Protein AF-A0AAX1EF70-F1 (afdb_monomer_lite)

Organism: NCBI:txid454

Foldseek 3Di:
DDFPWDQDPPQQWIWTADPNDIWIFHWDAPDPAEIEGADTDDPPVRPPVCRSVVSLVVVLVVSVVVNHAYDDNHPVSVVSCVVPVVSVVSHDPPPVVPVVVVVVVVLCVVVVVLLVVLLVQLVVVCVVPPDDPLSSLLSSLLSSLQVVLVLCVVCQVLQLVLLCLFQPVSVVDSVCSSCVSVVSNVLSVCSNVVPPLLVSLVVLLVRLVSSLVSLVVSVVVVPPSPRPRPPDPRPDPCSVSSNVVSVVRNVSSVVSNVVVVD

Sequence (262 aa):
MDLNLQHDKKNKRFYVEIDNKESELKYKKVDEKTLDFFTTFVPADQRGQGIAAKITDFALRHAKKNNYKVLPTCPFVKNYIDNHPEYKDLVVKESDSEEEDNKSLKKYWPLVSLILVSILAGLALLWQTGGGMRAWMHYYMGVFLVIFSTLKVFHPLDFADGFEMYDIIAKRSRVYAYCYPLIELFLGLAFLSFFLPILTYIVTIIIFTIGSVGVIQALQEGLDIKCPCMGTVLDVPLSTVTLTEDISMAVMAFILLVISII

Radius of gyration: 26.05 Å; chains: 1; bounding box: 67×40×68 Å

pLDDT: mean 86.22, std 14.98, range [37.88, 98.06]

Secondary structure (DSSP, 8-state):
-----EEETTTTEEEEEETTEEEEEEEEESSSSEEEEEEEE--GGGTTSSHHHHHHHHHHHHHHHTT-EEE--SHHHHHHHHT-GGGTTTB--S--HHHHHHHHHHHTHHHHHHHHHHHHHHHHHHHHH---HHHHHHHHHHHHHHHHHHHHHTSHHHHHHHHTTT-TTTTT-HHHHHHHHHHHHHHHHHHHTT-SHHHHHHHHHHHHHHHHHHHHHHHHTT-----S-S-SS--S-HHHHHHHHHHHHHHHHHHHHHHHH-

Structure (mmCIF, N/CA/C/O backbone):
data_AF-A0AAX1EF70-F1
#
_entry.id   AF-A0AAX1EF70-F1
#
loop_
_atom_site.group_PDB
_atom_site.id
_atom_site.type_symbol
_atom_site.label_atom_id
_atom_site.label_alt_id
_atom_site.label_comp_id
_atom_site.label_asym_id
_atom_site.label_entity_id
_atom_site.label_seq_id
_atom_site.pdbx_PDB_ins_code
_atom_site.Cartn_x
_atom_site.Cartn_y
_atom_site.Cartn_z
_atom_site.occupancy
_atom_site.B_iso_or_equiv
_atom_site.auth_seq_id
_atom_site.auth_comp_id
_atom_site.auth_asym_id
_atom_site.auth_atom_id
_atom_site.pdbx_PDB_model_num
ATOM 1 N N . MET A 1 1 ? -36.394 10.489 34.405 1.00 57.75 1 MET A N 1
ATOM 2 C CA . MET A 1 1 ? -36.085 9.046 34.366 1.00 57.75 1 MET A CA 1
ATOM 3 C C . MET A 1 1 ? -34.680 8.867 34.902 1.00 57.75 1 MET A C 1
ATOM 5 O O . MET A 1 1 ? -33.720 9.235 34.215 1.00 57.75 1 MET A O 1
ATOM 9 N N . ASP A 1 2 ? -34.594 8.424 36.152 1.00 70.38 2 ASP A N 1
ATOM 10 C CA . ASP A 1 2 ? -33.335 8.137 36.830 1.00 70.38 2 ASP A CA 1
ATOM 11 C C . ASP A 1 2 ? -32.784 6.823 36.284 1.00 70.38 2 ASP A C 1
ATOM 13 O O . ASP A 1 2 ? -33.451 5.792 36.317 1.00 70.38 2 ASP A O 1
ATOM 17 N N . LEU A 1 3 ? -31.599 6.894 35.682 1.00 84.50 3 LEU A N 1
ATOM 18 C CA . LEU A 1 3 ? -30.903 5.734 35.140 1.00 84.50 3 LEU A CA 1
ATOM 19 C C . LEU A 1 3 ? -29.969 5.183 36.215 1.00 84.50 3 LEU A C 1
ATOM 21 O O . LEU A 1 3 ? -29.210 5.947 36.813 1.00 84.50 3 LEU A O 1
ATOM 25 N N . ASN A 1 4 ? -29.989 3.866 36.431 1.00 91.12 4 ASN A N 1
ATOM 26 C CA . ASN A 1 4 ? -29.065 3.199 37.347 1.00 91.12 4 ASN A CA 1
ATOM 27 C C . ASN A 1 4 ? -27.675 3.059 36.701 1.00 91.12 4 ASN A C 1
ATOM 29 O O . ASN A 1 4 ? -27.321 2.008 36.168 1.00 91.12 4 ASN A O 1
ATOM 33 N N . LEU A 1 5 ? -26.921 4.157 36.690 1.00 94.25 5 LEU A N 1
ATOM 34 C CA . LEU A 1 5 ? -25.579 4.231 36.120 1.00 94.25 5 LEU A CA 1
ATOM 35 C C . LEU A 1 5 ? -24.560 3.554 37.037 1.00 94.25 5 LEU A C 1
ATOM 37 O O . LEU A 1 5 ? -24.460 3.863 38.224 1.00 94.25 5 LEU A O 1
ATOM 41 N N . GLN A 1 6 ? -23.764 2.660 36.464 1.00 95.69 6 GLN A N 1
ATOM 42 C CA . GLN A 1 6 ? -22.788 1.851 37.178 1.00 95.69 6 GLN A CA 1
ATOM 43 C C . GLN A 1 6 ? -21.376 2.068 36.629 1.00 95.69 6 GLN A C 1
ATOM 45 O O . GLN A 1 6 ? -21.176 2.333 35.443 1.00 95.69 6 GLN A O 1
ATOM 50 N N . HIS A 1 7 ? -20.374 1.936 37.504 1.00 97.00 7 HIS A N 1
ATOM 51 C CA . HIS A 1 7 ? -18.956 1.961 37.137 1.00 97.00 7 HIS A CA 1
ATOM 52 C C . HIS A 1 7 ? -18.327 0.594 37.390 1.00 97.00 7 HIS A C 1
ATOM 54 O O . HIS A 1 7 ? -18.120 0.193 38.534 1.00 97.00 7 HIS A O 1
ATOM 60 N N . ASP A 1 8 ? -17.968 -0.094 36.313 1.00 94.06 8 ASP A N 1
ATOM 61 C CA . ASP A 1 8 ? -17.228 -1.345 36.358 1.00 94.06 8 ASP A CA 1
ATOM 62 C C . ASP A 1 8 ? -15.736 -1.070 36.137 1.00 94.06 8 ASP A C 1
ATOM 64 O O . ASP A 1 8 ? -15.247 -0.907 35.014 1.00 94.06 8 ASP A O 1
ATOM 68 N N . LYS A 1 9 ? -14.991 -1.016 37.245 1.00 92.06 9 LYS A N 1
ATOM 69 C CA . LYS A 1 9 ? -13.540 -0.788 37.234 1.00 92.06 9 LYS A CA 1
ATOM 70 C C . LYS A 1 9 ? -12.759 -1.946 36.614 1.00 92.06 9 LYS A C 1
ATOM 72 O O . LYS A 1 9 ? -11.681 -1.705 36.071 1.00 92.06 9 LYS A O 1
ATOM 77 N N . LYS A 1 10 ? -13.269 -3.181 36.703 1.00 91.69 10 LYS A N 1
ATOM 78 C CA . LYS A 1 10 ? -12.586 -4.385 36.205 1.00 91.69 10 LYS A CA 1
ATOM 79 C C . LYS A 1 10 ? -12.596 -4.396 34.681 1.00 91.69 10 LYS A C 1
ATOM 81 O O . LYS A 1 10 ? -11.548 -4.573 34.068 1.00 91.69 10 LYS A O 1
ATOM 86 N N . ASN A 1 11 ? -13.756 -4.120 34.092 1.00 90.31 11 ASN A N 1
ATOM 87 C CA . ASN A 1 11 ? -13.934 -4.056 32.640 1.00 90.31 11 ASN A CA 1
ATOM 88 C C . ASN A 1 11 ? -13.722 -2.649 32.059 1.00 90.31 11 ASN A C 1
ATOM 90 O O . ASN A 1 11 ? -13.911 -2.444 30.863 1.00 90.31 11 ASN A O 1
ATOM 94 N N . LYS A 1 12 ? -13.308 -1.688 32.897 1.00 95.31 12 LYS A N 1
ATOM 95 C CA . LYS A 1 12 ? -13.006 -0.296 32.534 1.00 95.31 12 LYS A CA 1
ATOM 96 C C . LYS A 1 12 ? -14.136 0.355 31.728 1.00 95.31 12 LYS A C 1
ATOM 98 O O . LYS A 1 12 ? -13.924 0.899 30.642 1.00 95.31 12 LYS A O 1
ATOM 103 N N . ARG A 1 13 ? -15.353 0.293 32.267 1.00 94.38 13 ARG A N 1
ATOM 104 C CA . ARG A 1 13 ? -16.546 0.843 31.615 1.00 94.38 13 ARG A CA 1
ATOM 105 C C . ARG A 1 13 ? -17.511 1.499 32.592 1.00 94.38 13 ARG A C 1
ATOM 107 O O . ARG A 1 13 ? -17.597 1.115 33.756 1.00 94.38 13 ARG A O 1
ATOM 114 N N . PHE A 1 14 ? -18.260 2.467 32.090 1.00 96.88 14 PHE A N 1
ATOM 115 C CA . PHE A 1 14 ? -19.456 3.017 32.717 1.00 96.88 14 PHE A CA 1
ATOM 116 C C . PHE A 1 14 ? -20.657 2.526 31.925 1.00 96.88 14 PHE A C 1
ATOM 118 O O . PHE A 1 14 ? -20.611 2.565 30.699 1.00 96.88 14 PHE A O 1
ATOM 125 N N . TYR A 1 15 ? -21.703 2.043 32.581 1.00 95.69 15 TYR A N 1
ATOM 126 C CA . TYR A 1 15 ? -22.818 1.429 31.868 1.00 95.69 15 TYR A CA 1
ATOM 127 C C . TYR A 1 15 ? -24.152 1.617 32.584 1.00 95.69 15 TYR A C 1
ATOM 129 O O . TYR A 1 15 ? -24.207 1.961 33.765 1.00 95.69 15 TYR A O 1
ATOM 137 N N . VAL A 1 16 ? -25.228 1.408 31.839 1.00 95.44 16 VAL A N 1
ATOM 138 C CA . VAL A 1 16 ? -26.592 1.268 32.344 1.00 95.44 16 VAL A CA 1
ATOM 139 C C . VAL A 1 16 ? -27.257 0.131 31.589 1.00 95.44 16 VAL A C 1
ATOM 141 O O . VAL A 1 16 ? -27.038 -0.037 30.389 1.00 95.44 16 VAL A O 1
ATOM 144 N N . GLU A 1 17 ? -28.082 -0.623 32.296 1.00 93.25 17 GLU A N 1
ATOM 145 C CA . GLU A 1 17 ? -28.897 -1.681 31.723 1.00 93.25 17 GLU A CA 1
ATOM 146 C C . GLU A 1 17 ? -30.369 -1.257 31.733 1.00 93.25 17 GLU A C 1
ATOM 148 O O . GLU A 1 17 ? -30.894 -0.822 32.760 1.00 93.25 17 GLU A O 1
ATOM 153 N N . ILE A 1 18 ? -31.019 -1.342 30.573 1.00 90.94 18 ILE A N 1
ATOM 154 C CA . ILE A 1 18 ? -32.444 -1.049 30.379 1.00 90.94 18 ILE A CA 1
ATOM 155 C C . ILE A 1 18 ? -33.005 -2.166 29.503 1.00 90.94 18 ILE A C 1
ATOM 157 O O . ILE A 1 18 ? -32.427 -2.457 28.456 1.00 90.94 18 ILE A O 1
ATOM 161 N N . ASP A 1 19 ? -34.102 -2.797 29.923 1.00 87.62 19 ASP A N 1
ATOM 162 C CA . ASP A 1 19 ? -34.749 -3.901 29.196 1.00 87.62 19 ASP A CA 1
ATOM 163 C C . ASP A 1 19 ? -33.770 -5.016 28.776 1.00 87.62 19 ASP A C 1
ATOM 165 O O . ASP A 1 19 ? -33.806 -5.512 27.649 1.00 87.62 19 ASP A O 1
ATOM 169 N N . ASN A 1 20 ? 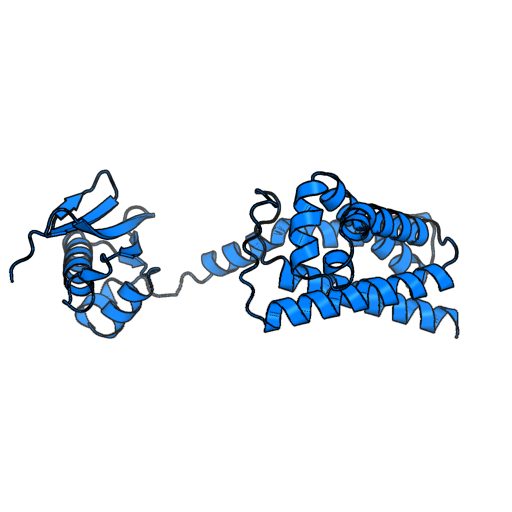-32.864 -5.395 29.689 1.00 86.94 20 ASN A N 1
ATOM 170 C CA . ASN A 1 20 ? -31.847 -6.436 29.482 1.00 86.94 20 ASN A CA 1
ATOM 171 C C . ASN A 1 20 ? -30.849 -6.119 28.342 1.00 86.94 20 ASN A C 1
ATOM 173 O O . ASN A 1 20 ? -30.256 -7.021 27.743 1.00 86.94 20 ASN A O 1
ATOM 177 N N . LYS A 1 21 ? -30.686 -4.830 28.006 1.00 88.56 21 LYS A N 1
ATOM 178 C CA . LYS A 1 21 ? -29.700 -4.315 27.050 1.00 88.56 21 LYS A CA 1
ATOM 179 C C . LYS A 1 21 ? -28.803 -3.284 27.719 1.00 88.56 21 LYS A C 1
ATOM 181 O O . LYS A 1 21 ? -29.276 -2.379 28.405 1.00 88.56 21 LYS A O 1
ATOM 186 N N . GLU A 1 22 ? -27.503 -3.396 27.471 1.00 91.25 22 GLU A N 1
ATOM 187 C CA . GLU A 1 22 ? -26.509 -2.492 28.041 1.00 91.25 22 GLU A CA 1
ATOM 188 C C . GLU A 1 22 ? -26.166 -1.349 27.079 1.00 91.25 22 GLU A C 1
ATOM 190 O O . GLU A 1 22 ? -25.841 -1.553 25.907 1.00 91.25 22 GLU A O 1
ATOM 195 N N . SER A 1 23 ? -26.188 -0.132 27.613 1.00 93.31 23 SER A N 1
ATOM 196 C CA . SER A 1 23 ? -25.527 1.030 27.027 1.00 93.31 23 SER A CA 1
ATOM 197 C C . SER A 1 23 ? -24.269 1.331 27.829 1.00 93.31 23 SER A C 1
ATOM 199 O O . SER A 1 23 ? -24.307 1.316 29.059 1.00 93.31 23 SER A O 1
ATOM 201 N N . GLU A 1 24 ? -23.157 1.629 27.162 1.00 95.12 24 GLU A N 1
ATOM 202 C CA . GLU A 1 24 ? -21.857 1.740 27.825 1.00 95.12 24 GLU A CA 1
ATOM 203 C C . GLU A 1 24 ? -20.955 2.841 27.257 1.00 95.12 24 GLU A C 1
ATOM 205 O O . GLU A 1 24 ? -21.052 3.239 26.098 1.00 95.12 24 GLU A O 1
ATOM 210 N N . LEU A 1 25 ? -20.031 3.300 28.097 1.00 96.44 25 LEU A N 1
ATOM 211 C CA . LEU A 1 25 ? -18.856 4.086 27.754 1.00 96.44 25 LEU A CA 1
ATOM 212 C C . LEU A 1 25 ? -17.619 3.344 28.269 1.00 96.44 25 LEU A C 1
ATOM 214 O O . LEU A 1 25 ? -17.460 3.154 29.477 1.00 96.44 25 LEU A O 1
ATOM 218 N N . LYS A 1 26 ? -16.723 2.954 27.366 1.00 94.25 26 LYS A N 1
ATOM 219 C CA . LYS A 1 26 ? -15.463 2.276 27.692 1.00 94.25 26 LYS A CA 1
ATOM 220 C C . LYS A 1 26 ? -14.309 3.263 27.798 1.00 94.25 26 LYS A C 1
ATOM 222 O O . LYS A 1 26 ? -14.241 4.245 27.055 1.00 94.25 26 LYS A O 1
ATOM 227 N N . TYR A 1 27 ? -13.381 2.963 28.702 1.00 94.31 27 TYR A N 1
ATOM 228 C CA . TYR A 1 27 ? -12.168 3.743 28.891 1.00 94.31 27 TYR A CA 1
ATOM 229 C C . TYR A 1 27 ? -10.916 2.877 29.021 1.00 94.31 27 TYR A C 1
ATOM 231 O O . TYR A 1 27 ? -10.963 1.700 29.379 1.00 94.31 27 TYR A O 1
ATOM 239 N N . LYS A 1 28 ? -9.756 3.473 28.759 1.00 89.56 28 LYS A N 1
ATOM 240 C CA . LYS A 1 28 ? -8.446 2.915 29.120 1.00 89.56 28 LYS A CA 1
ATOM 241 C C . LYS A 1 28 ? -7.641 3.965 29.878 1.00 89.56 28 LYS A C 1
ATOM 243 O O . LYS A 1 28 ? -7.911 5.154 29.769 1.00 89.56 28 LYS A O 1
ATOM 248 N N . LYS A 1 29 ? -6.680 3.520 30.682 1.00 88.81 29 LYS A N 1
ATOM 249 C CA . LYS A 1 29 ? -5.711 4.425 31.309 1.00 88.81 29 LYS A CA 1
ATOM 250 C C . LYS A 1 29 ? -4.610 4.709 30.292 1.00 88.81 29 LYS A C 1
ATOM 252 O O . LYS A 1 29 ? -4.084 3.748 29.733 1.00 88.81 29 LYS A O 1
ATOM 257 N N . VAL A 1 30 ? -4.322 5.981 30.041 1.00 81.75 30 VAL A N 1
ATOM 258 C CA . VAL A 1 30 ? -3.154 6.407 29.250 1.00 81.75 30 VAL A CA 1
ATOM 259 C C . VAL A 1 30 ? -1.924 6.400 30.154 1.00 81.75 30 VAL A C 1
ATOM 261 O O . VAL A 1 30 ? -0.913 5.795 29.823 1.00 81.75 30 VAL A O 1
ATOM 264 N N . ASP A 1 31 ? -2.081 6.955 31.354 1.00 84.56 31 ASP A N 1
ATOM 265 C CA . ASP A 1 31 ? -1.096 6.975 32.431 1.00 84.56 31 ASP A CA 1
ATOM 266 C C . ASP A 1 31 ? -1.813 6.854 33.800 1.00 84.56 31 ASP A C 1
ATOM 268 O O . ASP A 1 31 ? -2.990 6.477 33.876 1.00 84.56 31 ASP A O 1
ATOM 272 N N . GLU A 1 32 ? -1.120 7.133 34.909 1.00 84.81 32 GLU A N 1
ATOM 273 C CA . GLU A 1 32 ? -1.700 7.049 36.258 1.00 84.81 32 GLU A CA 1
ATOM 274 C C . GLU A 1 32 ? -2.842 8.044 36.526 1.00 84.81 32 GLU A C 1
ATOM 276 O O . GLU A 1 32 ? -3.699 7.767 37.372 1.00 84.81 32 GLU A O 1
ATOM 281 N N . LYS A 1 33 ? -2.875 9.178 35.818 1.00 89.94 33 LYS A N 1
ATOM 282 C CA . LYS A 1 33 ? -3.794 10.307 36.009 1.00 89.94 33 LYS A CA 1
ATOM 283 C C . LYS A 1 33 ? -4.620 10.668 34.768 1.00 89.94 33 LYS A C 1
ATOM 285 O O . LYS A 1 33 ? -5.438 11.582 34.866 1.00 89.94 33 LYS A O 1
ATOM 290 N N . THR A 1 34 ? -4.517 9.926 33.670 1.00 90.12 34 THR A N 1
ATOM 291 C CA . THR A 1 34 ? -5.255 10.209 32.428 1.00 90.12 34 THR A CA 1
ATOM 292 C C . THR A 1 34 ? -6.104 9.020 31.972 1.00 90.12 34 THR A C 1
ATOM 294 O O . THR A 1 34 ? -5.620 7.891 31.840 1.00 90.12 34 THR A O 1
ATOM 297 N N . LEU A 1 35 ? -7.387 9.273 31.694 1.00 93.62 35 LEU A N 1
ATOM 298 C CA . LEU A 1 35 ? -8.331 8.306 31.128 1.00 93.62 35 LEU A CA 1
ATOM 299 C C . LEU A 1 35 ? -8.663 8.665 29.677 1.00 93.62 35 LEU A C 1
ATOM 301 O O . LEU A 1 35 ? -9.122 9.769 29.402 1.00 93.62 35 LEU A O 1
ATOM 305 N N . ASP A 1 36 ? -8.497 7.714 28.763 1.00 93.56 36 ASP A N 1
ATOM 306 C CA . ASP A 1 36 ? -8.976 7.831 27.386 1.00 93.56 36 ASP A CA 1
ATOM 307 C C . ASP A 1 36 ? -10.375 7.224 27.268 1.00 93.56 36 ASP A C 1
ATOM 309 O O . ASP A 1 36 ? -10.555 6.018 27.467 1.00 93.56 36 ASP A O 1
ATOM 313 N N . PHE A 1 37 ? -11.358 8.069 26.962 1.00 94.75 37 PHE A N 1
ATOM 314 C CA . PHE A 1 37 ? -12.739 7.682 26.690 1.00 94.75 37 PHE A CA 1
ATOM 315 C C . PHE A 1 37 ? -12.900 7.444 25.190 1.00 94.75 37 PHE A C 1
ATOM 317 O O . PHE A 1 37 ? -13.147 8.372 24.420 1.00 94.75 37 PHE A O 1
ATOM 324 N N . PHE A 1 38 ? -12.770 6.182 24.780 1.00 87.00 38 PHE A N 1
ATOM 325 C CA . PHE A 1 38 ? -12.568 5.825 23.374 1.00 87.00 38 PHE A CA 1
ATOM 326 C C . PHE A 1 38 ? -13.805 5.244 22.679 1.00 87.00 38 PHE A C 1
ATOM 328 O O . PHE A 1 38 ? -13.850 5.190 21.452 1.00 87.00 38 PHE A O 1
ATOM 335 N N . THR A 1 39 ? -14.836 4.806 23.408 1.00 88.75 39 THR A N 1
ATOM 336 C CA . THR A 1 39 ? -16.052 4.253 22.786 1.00 88.75 39 THR A CA 1
ATOM 337 C C . THR A 1 39 ? -17.282 4.466 23.650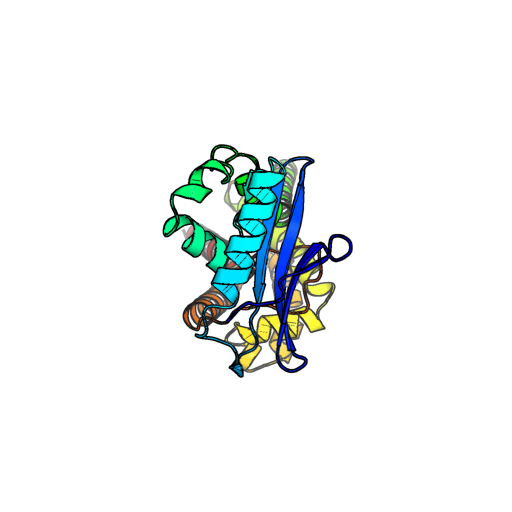 1.00 88.75 39 THR A C 1
ATOM 339 O O . THR A 1 39 ? -17.281 4.086 24.818 1.00 88.75 39 THR A O 1
ATOM 342 N N . THR A 1 40 ? -18.348 4.982 23.036 1.00 90.69 40 THR A N 1
ATOM 343 C CA . THR A 1 40 ? -19.706 5.032 23.592 1.00 90.69 40 THR A CA 1
ATOM 344 C C . THR A 1 40 ? -20.631 4.186 22.722 1.00 90.69 40 THR A C 1
ATOM 346 O O . THR A 1 40 ? -20.599 4.308 21.497 1.00 90.69 40 THR A O 1
ATOM 349 N N . PHE A 1 41 ? -21.482 3.366 23.333 1.00 92.62 41 PHE A N 1
ATOM 350 C CA . PHE A 1 41 ? -22.455 2.528 22.641 1.00 92.62 41 PHE A CA 1
ATOM 351 C C . PHE A 1 41 ? -23.837 2.616 23.296 1.00 92.62 41 PHE A C 1
ATOM 353 O O . PHE A 1 41 ? -23.965 2.552 24.517 1.00 92.62 41 PHE A O 1
ATOM 360 N N . VAL A 1 42 ? -24.869 2.742 22.459 1.00 91.06 42 VAL A N 1
ATOM 361 C CA . VAL A 1 42 ? -26.285 2.655 22.842 1.00 91.06 42 VAL A CA 1
ATOM 362 C C . VAL A 1 42 ? -27.001 1.766 21.811 1.00 91.06 42 VAL A C 1
ATOM 364 O O . VAL A 1 42 ? -26.868 2.037 20.601 1.00 91.06 42 VAL A O 1
ATOM 367 N N . PRO A 1 43 ? -27.753 0.733 22.245 1.00 86.12 43 PRO A N 1
ATOM 368 C CA . PRO A 1 43 ? -28.570 -0.114 21.375 1.00 86.12 43 PRO A CA 1
ATOM 369 C C . PRO A 1 43 ? -29.503 0.709 20.486 1.00 86.12 43 PRO A C 1
ATOM 371 O O . PRO A 1 43 ? -30.012 1.744 20.909 1.00 86.12 43 PRO A O 1
ATOM 374 N N . ALA A 1 44 ? -29.721 0.272 19.243 1.00 87.25 44 ALA A N 1
ATOM 375 C CA . ALA A 1 44 ? -30.418 1.067 18.227 1.00 87.25 44 ALA A CA 1
ATOM 376 C C . ALA A 1 44 ? -31.827 1.521 18.652 1.00 87.25 44 ALA A C 1
ATOM 378 O O . ALA A 1 44 ? -32.197 2.665 18.403 1.00 87.25 44 ALA A O 1
ATOM 379 N N . ASP A 1 45 ? -32.565 0.660 19.348 1.00 88.25 45 ASP A N 1
ATOM 380 C CA . ASP A 1 45 ? -33.912 0.909 19.868 1.00 88.25 45 ASP A CA 1
ATOM 381 C C . ASP A 1 45 ? -33.954 1.861 21.076 1.00 88.25 45 ASP A C 1
ATOM 383 O O . ASP A 1 45 ? -35.009 2.389 21.417 1.00 88.25 45 ASP A O 1
ATOM 387 N N . GLN A 1 46 ? -32.801 2.129 21.691 1.00 87.38 46 GLN A N 1
ATOM 388 C CA . GLN A 1 46 ? -32.649 3.023 22.842 1.00 87.38 46 GLN A CA 1
ATOM 389 C C . GLN A 1 46 ? -31.986 4.366 22.468 1.00 87.38 46 GLN A C 1
ATOM 391 O O . GLN A 1 46 ? -31.788 5.247 23.312 1.00 87.38 46 GLN A O 1
ATOM 396 N N . ARG A 1 47 ? -31.633 4.566 21.190 1.00 86.56 47 ARG A N 1
ATOM 397 C CA . ARG A 1 47 ? -31.036 5.819 20.697 1.00 86.56 47 ARG A CA 1
ATOM 398 C C . ARG A 1 47 ? -32.042 6.970 20.716 1.00 86.56 47 ARG A C 1
ATOM 400 O O . ARG A 1 47 ? -33.249 6.776 20.747 1.00 86.56 47 ARG A O 1
ATOM 407 N N . GLY A 1 48 ? -31.524 8.199 20.720 1.00 86.75 48 GLY A N 1
ATOM 408 C CA . GLY A 1 48 ? -32.344 9.420 20.746 1.00 86.75 48 GLY A CA 1
ATOM 409 C C . GLY A 1 48 ? -32.925 9.778 22.120 1.00 86.75 48 GLY A C 1
ATOM 410 O O . GLY A 1 48 ? -33.456 10.866 22.287 1.00 86.75 48 GLY A O 1
ATOM 411 N N . GLN A 1 49 ? -32.757 8.921 23.132 1.00 88.31 49 GLN A N 1
ATOM 412 C CA . GLN A 1 49 ? -33.307 9.121 24.481 1.00 88.31 49 GLN A CA 1
ATOM 413 C C . GLN A 1 49 ? -32.331 9.814 25.457 1.00 88.31 49 GLN A C 1
ATOM 415 O O . GLN A 1 49 ? -32.569 9.872 26.663 1.00 88.31 49 GLN A O 1
ATOM 420 N N . GLY A 1 50 ? -31.186 10.301 24.965 1.00 91.69 50 GLY A N 1
ATOM 421 C CA . GLY A 1 50 ? -30.170 10.974 25.788 1.00 91.69 50 GLY A CA 1
ATOM 422 C C . GLY A 1 50 ? -29.353 10.053 26.709 1.00 91.69 50 GLY A C 1
ATOM 423 O O . GLY A 1 50 ? -28.648 10.540 27.588 1.00 91.69 50 GLY A O 1
ATOM 424 N N . ILE A 1 51 ? -29.412 8.730 26.524 1.00 93.50 51 ILE A N 1
ATOM 425 C CA . ILE A 1 51 ? -28.691 7.755 27.364 1.00 93.50 51 ILE A CA 1
ATOM 426 C C . ILE A 1 51 ? -27.173 7.949 27.274 1.00 93.50 51 ILE A C 1
ATOM 428 O O . ILE A 1 51 ? -26.510 8.051 28.302 1.00 93.50 51 ILE A O 1
ATOM 432 N N . ALA A 1 52 ? -26.632 8.075 26.056 1.00 92.94 52 ALA A N 1
ATOM 433 C CA . ALA A 1 52 ? -25.201 8.295 25.836 1.00 92.94 52 ALA A CA 1
ATOM 434 C C . ALA A 1 52 ? -24.696 9.540 26.584 1.00 92.94 52 ALA A C 1
ATOM 436 O O . ALA A 1 52 ? -23.693 9.471 27.283 1.00 92.94 52 ALA A O 1
ATOM 437 N N . ALA A 1 53 ? -25.447 10.643 26.512 1.00 94.75 53 ALA A N 1
ATOM 438 C CA . ALA A 1 53 ? -25.148 11.880 27.229 1.00 94.75 53 ALA A CA 1
ATOM 439 C C . ALA A 1 53 ? -25.095 11.669 28.751 1.00 94.75 53 ALA A C 1
ATOM 441 O O . ALA A 1 53 ? -24.139 12.092 29.393 1.00 94.75 53 ALA A O 1
ATOM 442 N N . LYS A 1 54 ? -26.067 10.950 29.329 1.00 95.69 54 LYS A N 1
ATOM 443 C CA . LYS A 1 54 ? -26.089 10.646 30.771 1.00 95.69 54 LYS A CA 1
ATOM 444 C C . LYS A 1 54 ? -24.910 9.773 31.213 1.00 95.69 54 LYS A C 1
ATOM 446 O O . LYS A 1 54 ? -24.342 10.018 32.274 1.00 95.69 54 LYS A O 1
ATOM 451 N N . ILE A 1 55 ? -24.524 8.776 30.412 1.00 96.38 55 ILE A N 1
ATOM 452 C CA . ILE A 1 55 ? -23.346 7.941 30.703 1.00 96.38 55 ILE A CA 1
ATOM 453 C C . ILE A 1 55 ? -22.068 8.782 30.614 1.00 96.38 55 ILE A C 1
ATOM 455 O O . ILE A 1 55 ? -21.212 8.694 31.495 1.00 96.38 55 ILE A O 1
ATOM 459 N N . THR A 1 56 ? -21.938 9.614 29.577 1.00 97.12 56 THR A N 1
ATOM 460 C CA . THR A 1 56 ? -20.784 10.502 29.392 1.00 97.12 56 THR A CA 1
ATOM 461 C C . THR A 1 56 ? -20.658 11.507 30.535 1.00 97.12 56 THR A C 1
ATOM 463 O O . THR A 1 56 ? -19.573 11.631 31.099 1.00 97.12 56 THR A O 1
ATOM 466 N N . ASP A 1 57 ? -21.750 12.153 30.944 1.00 96.69 57 ASP A N 1
ATOM 467 C CA . ASP A 1 57 ? -21.780 13.051 32.104 1.00 96.69 57 ASP A CA 1
ATOM 468 C C . ASP A 1 57 ? -21.298 12.345 33.378 1.00 96.69 57 ASP A C 1
ATOM 470 O O . ASP A 1 57 ? -20.408 12.830 34.077 1.00 96.69 57 ASP A O 1
ATOM 474 N N . PHE A 1 58 ? -21.819 11.146 33.647 1.00 97.19 58 PHE A N 1
ATOM 475 C CA . PHE A 1 58 ? -21.430 10.351 34.809 1.00 97.19 58 PHE A CA 1
ATOM 476 C C . PHE A 1 58 ? -19.941 9.989 34.806 1.00 97.19 58 PHE A C 1
ATOM 478 O O . PHE A 1 58 ? -19.266 10.105 35.834 1.00 97.19 58 PHE A O 1
ATOM 485 N N . ALA A 1 59 ? -19.405 9.611 33.648 1.00 97.12 59 ALA A N 1
ATOM 486 C CA . ALA A 1 59 ? -17.993 9.303 33.485 1.00 97.12 59 ALA A CA 1
ATOM 487 C C . ALA A 1 59 ? -17.092 10.538 33.650 1.00 97.12 59 ALA A C 1
ATOM 489 O O . ALA A 1 59 ? -16.060 10.462 34.319 1.00 97.12 59 ALA A O 1
ATOM 490 N N . LEU A 1 60 ? -17.484 11.692 33.102 1.00 97.38 60 LEU A N 1
ATOM 491 C CA . LEU A 1 60 ? -16.741 12.949 33.247 1.00 97.38 60 LEU A CA 1
ATOM 492 C C . LEU A 1 60 ? -16.760 13.451 34.694 1.00 97.38 60 LEU A C 1
ATOM 494 O O . LEU A 1 60 ? -15.724 13.858 35.221 1.00 97.38 60 LEU A O 1
ATOM 498 N N . ARG A 1 61 ? -17.893 13.332 35.395 1.00 96.62 61 ARG A N 1
ATOM 499 C CA . ARG A 1 61 ? -17.972 13.604 36.839 1.00 96.62 61 ARG A CA 1
ATOM 500 C C . ARG A 1 61 ? -17.088 12.668 37.645 1.00 96.62 61 ARG A C 1
ATOM 502 O O . ARG A 1 61 ? -16.443 13.113 38.593 1.00 96.62 61 ARG A O 1
ATOM 509 N N . HIS A 1 62 ? -17.029 11.389 37.275 1.00 96.19 62 HIS A N 1
ATOM 510 C CA . HIS A 1 62 ? -16.104 10.448 37.894 1.00 96.19 62 HIS A CA 1
ATOM 511 C C . HIS A 1 62 ? -14.650 10.884 37.685 1.00 96.19 62 HIS A C 1
ATOM 513 O O . HIS A 1 62 ? -13.884 10.899 38.650 1.00 96.19 62 HIS A O 1
ATOM 519 N N . ALA A 1 63 ? -14.277 11.274 36.464 1.00 95.81 63 ALA A N 1
ATOM 520 C CA . ALA A 1 63 ? -12.940 11.776 36.170 1.00 95.81 63 ALA A CA 1
ATOM 521 C C . ALA A 1 63 ? -12.613 13.017 37.016 1.00 95.81 63 ALA A C 1
ATOM 523 O O . ALA A 1 63 ? -11.621 13.014 37.744 1.00 95.81 63 ALA A O 1
ATOM 524 N N . LYS A 1 64 ? -13.513 14.008 37.040 1.00 95.00 64 LYS A N 1
ATOM 525 C CA . LYS A 1 64 ? -13.383 15.233 37.846 1.00 95.00 64 LYS A CA 1
ATOM 526 C C . LYS A 1 64 ? -13.211 14.943 39.332 1.00 95.00 64 LYS A C 1
ATOM 528 O O . LYS A 1 64 ? -12.279 15.438 39.955 1.00 95.00 64 LYS A O 1
ATOM 533 N N . LYS A 1 65 ? -14.075 14.095 39.899 1.00 95.94 65 LYS A N 1
ATOM 534 C CA . LYS A 1 65 ? -14.062 13.737 41.326 1.00 95.94 65 LYS A CA 1
ATOM 535 C C . LYS A 1 65 ? -12.761 13.057 41.755 1.00 95.94 65 LYS A C 1
ATOM 537 O O . LYS A 1 65 ? -12.347 13.210 42.899 1.00 95.94 65 LYS A O 1
ATOM 542 N N . ASN A 1 66 ? -12.138 12.295 40.860 1.00 94.00 66 ASN A N 1
ATOM 543 C CA . ASN A 1 66 ? -10.907 11.558 41.143 1.00 94.00 66 ASN A CA 1
ATOM 544 C C . ASN A 1 66 ? -9.649 12.274 40.621 1.00 94.00 66 ASN A C 1
ATOM 546 O O . ASN A 1 66 ? -8.577 11.675 40.624 1.00 94.00 66 ASN A O 1
ATOM 550 N N . ASN A 1 67 ? -9.759 13.540 40.197 1.00 93.38 67 ASN A N 1
ATOM 551 C CA . ASN A 1 67 ? -8.661 14.327 39.625 1.00 93.38 67 ASN A CA 1
ATOM 552 C C . ASN A 1 67 ? -7.987 13.665 38.407 1.00 93.38 67 ASN A C 1
ATOM 554 O O . ASN A 1 67 ? -6.782 13.819 38.203 1.00 93.38 67 ASN A O 1
ATOM 558 N N . TYR A 1 68 ? -8.757 12.934 37.598 1.00 94.44 68 TYR A N 1
ATOM 559 C CA . TYR A 1 68 ? -8.292 12.426 36.313 1.00 94.44 68 TYR A CA 1
ATOM 560 C C . TYR A 1 68 ? -8.392 13.504 35.235 1.00 94.44 68 TYR A C 1
ATOM 562 O O . TYR A 1 68 ? -9.378 14.242 35.159 1.00 94.44 68 TYR A O 1
ATOM 570 N N . LYS A 1 69 ? -7.395 13.533 34.353 1.00 94.88 69 LYS A N 1
ATOM 571 C CA . LYS A 1 69 ? -7.502 14.152 33.036 1.00 94.88 69 LYS A CA 1
ATOM 572 C C . LYS A 1 69 ? -8.180 13.199 32.056 1.00 94.88 69 LYS A C 1
ATOM 574 O O . LYS A 1 69 ? -8.171 11.981 32.246 1.00 94.88 69 LYS A O 1
ATOM 579 N N . VAL A 1 70 ? -8.797 13.761 31.024 1.00 95.12 70 VAL A N 1
ATOM 580 C CA . VAL A 1 70 ? -9.574 13.024 30.027 1.00 95.12 70 VAL A CA 1
ATOM 581 C C . VAL A 1 70 ? -8.997 13.273 28.641 1.00 95.12 70 VAL A C 1
ATOM 583 O O . VAL A 1 70 ? -8.837 14.420 28.226 1.00 95.12 70 VAL A O 1
ATOM 586 N N . LEU A 1 71 ? -8.731 12.186 27.923 1.00 92.81 71 LEU A N 1
ATOM 587 C CA . LEU A 1 71 ? -8.474 12.180 26.488 1.00 92.81 71 LEU A CA 1
ATOM 588 C C . LEU A 1 71 ? -9.763 11.715 25.778 1.00 92.81 71 LEU A C 1
ATOM 590 O O . LEU A 1 71 ? -10.150 10.554 25.921 1.00 92.81 71 LEU A O 1
ATOM 594 N N . PRO A 1 72 ? -10.500 12.593 25.078 1.00 93.12 72 PRO A N 1
ATOM 595 C CA . PRO A 1 72 ? -11.802 12.249 24.508 1.00 93.12 72 PRO A CA 1
ATOM 596 C C . PRO A 1 72 ? -11.687 11.679 23.080 1.00 93.12 72 PRO A C 1
ATOM 598 O O . PRO A 1 72 ? -12.174 12.291 22.131 1.00 93.12 72 PRO A O 1
ATOM 601 N N . THR A 1 73 ? -11.072 10.502 22.902 1.00 88.19 73 THR A N 1
ATOM 602 C CA . THR A 1 73 ? -10.901 9.880 21.565 1.00 88.19 73 THR A CA 1
ATOM 603 C C . THR A 1 73 ? -12.237 9.525 20.902 1.00 88.19 73 THR A C 1
ATOM 605 O O . THR A 1 73 ? -12.359 9.533 19.678 1.00 88.19 73 THR A O 1
ATOM 608 N N . CYS A 1 74 ? -13.272 9.215 21.688 1.00 89.25 74 CYS A N 1
ATOM 609 C CA . CYS A 1 74 ? -14.611 8.974 21.163 1.00 89.25 74 CYS A CA 1
ATOM 610 C C . CYS A 1 74 ? -15.225 10.278 20.610 1.00 89.25 74 CYS A C 1
ATOM 612 O O . CYS A 1 74 ? -15.420 11.221 21.383 1.00 89.25 74 CYS A O 1
ATOM 614 N N . PRO A 1 75 ? -15.663 10.321 19.333 1.00 86.62 75 PRO A N 1
ATOM 615 C CA . PRO A 1 75 ? -16.257 11.523 18.740 1.00 86.62 75 PRO A CA 1
ATOM 616 C C . PRO A 1 75 ? -17.483 12.042 19.499 1.00 86.62 75 PRO A C 1
ATOM 618 O O . PRO A 1 75 ? -17.680 13.249 19.619 1.00 86.62 75 PRO A O 1
ATOM 621 N N . PHE A 1 76 ? -18.291 11.133 20.058 1.00 91.62 76 PHE A N 1
ATOM 622 C CA . PHE A 1 76 ? -19.447 11.508 20.870 1.00 91.62 76 PHE A CA 1
ATOM 623 C C . PHE A 1 76 ? -19.028 12.245 22.147 1.00 91.62 76 PHE A C 1
ATOM 625 O O . PHE A 1 76 ? -19.634 13.252 22.497 1.00 91.62 76 PHE A O 1
ATOM 632 N N . VAL A 1 77 ? -17.984 11.764 22.831 1.00 93.88 77 VAL A N 1
ATOM 633 C CA . VAL A 1 77 ? -17.475 12.380 24.066 1.00 93.88 77 VAL A CA 1
ATOM 634 C C . VAL A 1 77 ? -16.846 13.735 23.770 1.00 93.88 77 VAL A C 1
ATOM 636 O O . VAL A 1 77 ? -17.120 14.685 24.497 1.00 93.88 77 VAL A O 1
ATOM 639 N N . LYS A 1 78 ? -16.064 13.845 22.686 1.00 93.06 78 LYS A N 1
ATOM 640 C CA . LYS A 1 78 ? -15.502 15.123 22.226 1.00 93.06 78 LYS A CA 1
ATOM 641 C C . LYS A 1 78 ? -16.612 16.154 22.003 1.00 93.06 78 LYS A C 1
ATOM 643 O O . LYS A 1 78 ? -16.631 17.181 22.674 1.00 93.06 78 LYS A O 1
ATOM 648 N N . ASN A 1 79 ? -17.612 15.805 21.191 1.00 90.19 79 ASN A N 1
ATOM 649 C CA . ASN A 1 79 ? -18.764 16.669 20.931 1.00 90.19 79 ASN A CA 1
ATOM 650 C C . ASN A 1 79 ? -19.571 16.987 22.205 1.00 90.19 79 ASN A C 1
ATOM 652 O O . ASN A 1 79 ? -20.095 18.088 22.357 1.00 90.19 79 ASN A O 1
ATOM 656 N N . TYR A 1 80 ? -19.682 16.044 23.146 1.00 94.19 80 TYR A N 1
ATOM 657 C CA . TYR A 1 80 ? -20.335 16.304 24.426 1.00 94.19 80 TYR A CA 1
ATOM 658 C C . TYR A 1 80 ? -19.591 17.388 25.216 1.00 94.19 80 TYR A C 1
ATOM 660 O O . TYR A 1 80 ? -20.218 18.351 25.645 1.00 94.19 80 TYR A O 1
ATOM 668 N N . ILE A 1 81 ? -18.267 17.276 25.367 1.00 93.94 81 ILE A N 1
ATOM 669 C CA . ILE A 1 81 ? -17.446 18.254 26.101 1.00 93.94 81 ILE A CA 1
ATOM 670 C C . ILE A 1 81 ? -17.458 19.628 25.419 1.00 93.94 81 ILE A C 1
ATOM 672 O O . ILE A 1 81 ? -17.528 20.647 26.105 1.00 93.94 81 ILE A O 1
ATOM 676 N N . ASP A 1 82 ? -17.448 19.680 24.086 1.00 90.06 82 ASP A N 1
ATOM 677 C CA . ASP A 1 82 ? -17.509 20.944 23.340 1.00 90.06 82 ASP A CA 1
ATOM 678 C C . ASP A 1 82 ? -18.769 21.755 23.684 1.00 90.06 82 ASP A C 1
ATOM 680 O O . ASP A 1 82 ? -18.703 22.980 23.823 1.00 90.06 82 ASP A O 1
ATOM 684 N N . ASN A 1 83 ? -19.886 21.055 23.914 1.00 91.56 83 ASN A N 1
ATOM 685 C CA . ASN A 1 83 ? -21.171 21.628 24.315 1.00 91.56 83 ASN A CA 1
ATOM 686 C C . ASN A 1 83 ? -21.333 21.811 25.841 1.00 91.56 83 ASN A C 1
ATOM 688 O O . ASN A 1 83 ? -22.331 22.388 26.267 1.00 91.56 83 ASN A O 1
ATOM 692 N N . HIS A 1 84 ? -20.373 21.354 26.657 1.00 94.75 84 HIS A N 1
ATOM 693 C CA . HIS A 1 84 ? -20.401 21.413 28.129 1.00 94.75 84 HIS A CA 1
ATOM 694 C C . HIS A 1 84 ? -19.087 22.014 28.671 1.00 94.75 84 HIS A C 1
ATOM 696 O O . HIS A 1 84 ? -18.167 21.283 29.069 1.00 94.75 84 HIS A O 1
ATOM 702 N N . PRO A 1 85 ? -18.958 23.359 28.671 1.00 89.44 85 PRO A N 1
ATOM 703 C CA . PRO A 1 85 ? -17.723 24.065 29.018 1.00 89.44 85 PRO A CA 1
ATOM 704 C C . PRO A 1 85 ? -17.140 23.727 30.397 1.00 89.44 85 PRO A C 1
ATOM 706 O O . PRO A 1 85 ? -15.932 23.849 30.594 1.00 89.44 85 PRO A O 1
ATOM 709 N N . GLU A 1 86 ? -17.969 23.278 31.339 1.00 92.31 86 GLU A N 1
ATOM 710 C CA . GLU A 1 86 ? -17.600 22.873 32.699 1.00 92.31 86 GLU A CA 1
ATOM 711 C C . GLU A 1 86 ? -16.658 21.661 32.779 1.00 92.31 86 GLU A C 1
ATOM 713 O O . GLU A 1 86 ? -16.135 21.374 33.861 1.00 92.31 86 GLU A O 1
ATOM 718 N N . TYR A 1 87 ? -16.463 20.952 31.662 1.00 93.94 87 TYR A N 1
ATOM 719 C CA . TYR A 1 87 ? -15.552 19.814 31.539 1.00 93.94 87 TYR A CA 1
ATOM 720 C C . TYR A 1 87 ? -14.285 20.124 30.732 1.00 93.94 87 TYR A C 1
ATOM 722 O O . TYR A 1 87 ? -13.397 19.274 30.649 1.00 93.94 87 TYR A O 1
ATOM 730 N N . LYS A 1 88 ? -14.152 21.327 30.152 1.00 89.12 88 LYS A N 1
ATOM 731 C CA . LYS A 1 88 ? -12.979 21.702 29.337 1.00 89.12 88 LYS A CA 1
ATOM 732 C C . LYS A 1 88 ? -11.666 21.679 30.125 1.00 89.12 88 LYS A C 1
ATOM 734 O O . LYS A 1 88 ? -10.609 21.450 29.550 1.00 89.12 88 LYS A O 1
ATOM 739 N N . ASP A 1 89 ? -11.725 21.886 31.436 1.00 90.88 89 ASP A N 1
ATOM 740 C CA . ASP A 1 89 ? -10.591 21.815 32.363 1.00 90.88 89 ASP A CA 1
ATOM 741 C C . ASP A 1 89 ? -10.073 20.384 32.597 1.00 90.88 89 ASP A C 1
ATOM 743 O O . ASP A 1 89 ? -8.914 20.196 32.988 1.00 90.88 89 ASP A O 1
ATOM 747 N N . LEU A 1 90 ? -10.907 19.372 32.345 1.00 91.31 90 LEU A N 1
ATOM 748 C CA . LEU A 1 90 ? -10.526 17.962 32.430 1.00 91.31 90 LEU A CA 1
ATOM 749 C C . LEU A 1 90 ? -9.752 17.495 31.205 1.00 91.31 90 LEU A C 1
ATOM 751 O O . LEU A 1 90 ? -8.978 16.547 31.315 1.00 91.31 90 LEU A O 1
ATOM 755 N N . VAL A 1 91 ? -9.957 18.138 30.057 1.00 90.88 91 VAL A N 1
ATOM 756 C CA . VAL A 1 91 ? -9.345 17.719 28.799 1.00 90.88 91 VAL A CA 1
ATOM 757 C C . VAL A 1 91 ? -7.839 17.951 28.865 1.00 90.88 91 VAL A C 1
ATOM 759 O O . VAL A 1 91 ? -7.374 19.027 29.257 1.00 90.88 91 VAL A O 1
ATOM 762 N N . VAL A 1 92 ? -7.065 16.926 28.510 1.00 86.50 92 VAL A N 1
ATOM 763 C CA . VAL A 1 92 ? -5.636 17.103 28.234 1.00 86.50 92 VAL A CA 1
ATOM 764 C C . VAL A 1 92 ? -5.539 18.060 27.046 1.00 86.50 92 VAL A C 1
ATOM 766 O O . VAL A 1 92 ? -6.043 17.751 25.969 1.00 86.50 92 VAL A O 1
ATOM 769 N N . LYS A 1 93 ? -4.980 19.260 27.254 1.00 66.25 93 LYS A N 1
ATOM 770 C CA . LYS A 1 93 ? -4.755 20.211 26.156 1.00 66.25 93 LYS A CA 1
ATOM 771 C C . LYS A 1 93 ? -3.832 19.543 25.136 1.00 66.25 93 LYS A C 1
ATOM 773 O O . LYS A 1 93 ? -2.862 18.921 25.548 1.00 66.25 93 LYS A O 1
ATOM 778 N N . GLU A 1 94 ? -4.133 19.698 23.847 1.00 52.81 94 GLU A N 1
ATOM 779 C CA . GLU A 1 94 ? -3.379 19.187 22.683 1.00 52.81 94 GLU A CA 1
ATOM 780 C C . GLU A 1 94 ? -1.962 19.809 22.559 1.00 52.81 94 GLU A C 1
ATOM 782 O O . GLU A 1 94 ? -1.563 20.284 21.503 1.00 52.81 94 GLU A O 1
ATOM 787 N N . SER A 1 95 ? -1.187 19.858 23.645 1.00 37.88 95 SER A N 1
ATOM 788 C CA . SER A 1 95 ? 0.217 20.280 23.673 1.00 37.88 95 SER A CA 1
ATOM 789 C C . SER A 1 95 ? 1.139 19.130 24.083 1.00 37.88 95 SER A C 1
ATOM 791 O O . SER A 1 95 ? 2.098 19.357 24.809 1.00 37.88 95 SER A O 1
ATOM 793 N N . ASP A 1 96 ? 0.821 17.924 23.614 1.00 39.50 96 ASP A N 1
ATOM 794 C CA . ASP A 1 96 ? 1.703 16.750 23.563 1.00 39.50 96 ASP A CA 1
ATOM 795 C C . ASP A 1 96 ? 1.724 16.224 22.111 1.00 39.50 96 ASP A C 1
ATOM 797 O O . ASP A 1 96 ? 1.520 15.046 21.817 1.00 39.50 96 ASP A O 1
ATOM 801 N N . SER A 1 97 ? 1.943 17.144 21.165 1.00 39.41 97 SER A N 1
ATOM 802 C CA . SER A 1 97 ? 2.013 16.906 19.715 1.00 39.41 97 SER A CA 1
ATOM 803 C C . SER A 1 97 ? 3.194 16.028 19.269 1.00 39.41 97 SER A C 1
ATOM 805 O O . SER A 1 97 ? 3.371 15.810 18.076 1.00 39.41 97 SER A O 1
ATOM 807 N N . GLU A 1 98 ? 4.005 15.509 20.193 1.00 40.75 98 GLU A N 1
ATOM 808 C CA . GLU A 1 98 ? 5.137 14.632 19.873 1.00 40.75 98 GLU A CA 1
ATOM 809 C C . GLU A 1 98 ? 4.758 13.138 19.820 1.00 40.75 98 GLU A C 1
ATOM 811 O O . GLU A 1 98 ? 5.434 12.366 19.138 1.00 40.75 98 GLU A O 1
ATOM 816 N N . GLU A 1 99 ? 3.665 12.692 20.457 1.00 39.78 99 GLU A N 1
ATOM 817 C CA . GLU A 1 99 ? 3.285 11.264 20.443 1.00 39.78 99 GLU A CA 1
ATOM 818 C C . GLU A 1 99 ? 2.325 10.867 19.310 1.00 39.78 99 GLU A C 1
ATOM 820 O O . GLU A 1 99 ? 2.390 9.730 18.835 1.00 39.78 99 GLU A O 1
ATOM 825 N N . GLU A 1 100 ? 1.471 11.771 18.822 1.00 41.19 100 GLU A N 1
ATOM 826 C CA . GLU A 1 100 ? 0.513 11.455 17.750 1.00 41.19 100 GLU A CA 1
ATOM 827 C C . GLU A 1 100 ? 1.180 11.438 16.359 1.00 41.19 100 GLU A C 1
ATOM 829 O O . GLU A 1 100 ? 0.923 10.534 15.557 1.00 41.19 100 GLU A O 1
ATOM 834 N N . ASP A 1 101 ? 2.147 12.334 16.120 1.00 41.69 101 ASP A N 1
ATOM 835 C CA . ASP A 1 101 ? 2.975 12.339 14.904 1.00 41.69 101 ASP A CA 1
ATOM 836 C C . ASP A 1 101 ? 3.926 11.126 14.866 1.00 41.69 101 ASP A C 1
ATOM 838 O O . ASP A 1 101 ? 4.057 10.436 13.854 1.00 41.69 101 ASP A O 1
ATOM 842 N N . ASN A 1 102 ? 4.488 10.739 16.017 1.00 44.72 102 ASN A N 1
ATOM 843 C CA . ASN A 1 102 ? 5.318 9.537 16.139 1.00 44.72 102 ASN A CA 1
ATOM 844 C C . ASN A 1 102 ? 4.511 8.248 15.897 1.00 44.72 102 ASN A C 1
ATOM 846 O O . ASN A 1 102 ? 5.026 7.288 15.327 1.00 44.72 102 ASN A O 1
ATOM 850 N N . LYS A 1 103 ? 3.223 8.208 16.262 1.00 51.25 103 LYS A N 1
ATOM 851 C CA . LYS A 1 103 ? 2.339 7.066 15.970 1.00 51.25 103 LYS A CA 1
ATOM 852 C C . LYS A 1 103 ? 1.953 6.993 14.489 1.00 51.25 103 LYS A C 1
ATOM 854 O O . LYS A 1 103 ? 1.851 5.891 13.950 1.00 51.25 103 LYS A O 1
ATOM 859 N N . SER A 1 104 ? 1.797 8.145 13.835 1.00 56.28 104 SER A N 1
ATOM 860 C CA . SER A 1 104 ? 1.579 8.253 12.389 1.00 56.28 104 SER A CA 1
ATOM 861 C C . SER A 1 104 ? 2.819 7.820 11.601 1.00 56.28 104 SER A C 1
ATOM 863 O O . SER A 1 104 ? 2.724 6.957 10.733 1.00 56.28 104 SER A O 1
ATOM 865 N N . LEU A 1 105 ? 4.009 8.311 11.961 1.00 62.16 105 LEU A N 1
ATOM 866 C CA . LEU A 1 105 ? 5.272 7.963 11.300 1.00 62.16 105 LEU A CA 1
ATOM 867 C C . LEU A 1 105 ? 5.706 6.515 11.562 1.00 62.16 105 LEU A C 1
ATOM 869 O O . LEU A 1 105 ? 6.143 5.834 10.634 1.00 62.16 105 LEU A O 1
ATOM 873 N N . LYS A 1 106 ? 5.528 5.995 12.786 1.00 71.88 106 LYS A N 1
ATOM 874 C CA . LYS A 1 106 ? 5.800 4.579 13.098 1.00 71.88 106 LYS A CA 1
ATOM 875 C C . LYS A 1 106 ? 4.942 3.623 12.275 1.00 71.88 106 LYS A C 1
ATOM 877 O O . LYS A 1 106 ? 5.416 2.536 11.960 1.00 71.88 106 LYS A O 1
ATOM 882 N N . LYS A 1 107 ? 3.731 4.034 11.879 1.00 71.88 107 LYS A N 1
ATOM 883 C CA . LYS A 1 107 ? 2.867 3.275 10.963 1.00 71.88 107 LYS A CA 1
ATOM 884 C C . LYS A 1 107 ? 3.599 2.990 9.647 1.00 71.88 107 LYS A C 1
ATOM 886 O O . LYS A 1 107 ? 3.663 1.847 9.215 1.00 71.88 107 LYS A O 1
ATOM 891 N N . TYR A 1 108 ? 4.238 4.007 9.069 1.00 77.31 108 TYR A N 1
ATOM 892 C CA . TYR A 1 108 ? 4.968 3.910 7.799 1.00 77.31 108 TYR A CA 1
ATOM 893 C C . TYR A 1 108 ? 6.417 3.421 7.938 1.00 77.31 108 TYR A C 1
ATOM 895 O O . TYR A 1 108 ? 7.106 3.289 6.927 1.00 77.31 108 TYR A O 1
ATOM 903 N N . TRP A 1 109 ? 6.897 3.113 9.148 1.00 81.56 109 TRP A N 1
ATOM 904 C CA . TRP A 1 109 ? 8.286 2.701 9.383 1.00 81.56 109 TRP A CA 1
ATOM 905 C C . TRP A 1 109 ? 8.754 1.523 8.511 1.00 81.56 109 TRP A C 1
ATOM 907 O O . TRP A 1 109 ? 9.840 1.631 7.935 1.00 81.56 109 TRP A O 1
ATOM 917 N N . PRO A 1 110 ? 7.980 0.430 8.333 1.00 81.50 110 PRO A N 1
ATOM 918 C CA . PRO A 1 110 ? 8.439 -0.678 7.498 1.00 81.50 110 PRO A CA 1
ATOM 919 C C . PRO A 1 110 ? 8.564 -0.279 6.017 1.00 81.50 110 PRO A C 1
ATOM 921 O O . PRO A 1 110 ? 9.504 -0.703 5.348 1.00 81.50 110 PRO A O 1
ATOM 924 N N . LEU A 1 111 ? 7.688 0.603 5.520 1.00 82.25 111 LEU A N 1
ATOM 925 C CA . LEU A 1 111 ? 7.765 1.142 4.157 1.00 82.25 111 LEU A CA 1
ATOM 926 C C . LEU A 1 111 ? 8.985 2.052 3.978 1.00 82.25 111 LEU A C 1
ATOM 928 O O . LEU A 1 111 ? 9.752 1.889 3.033 1.00 82.25 111 LEU A O 1
ATOM 932 N N . VAL A 1 112 ? 9.181 3.003 4.895 1.00 85.56 112 VAL A N 1
ATOM 933 C CA . VAL A 1 112 ? 10.339 3.909 4.868 1.00 85.56 112 VAL A CA 1
ATOM 934 C C . VAL A 1 112 ? 11.634 3.104 4.934 1.00 85.56 112 VAL A C 1
ATOM 936 O O . VAL A 1 112 ? 12.576 3.392 4.198 1.00 85.56 112 VAL A O 1
ATOM 939 N N . SER A 1 113 ? 11.666 2.052 5.756 1.00 88.25 113 SER A N 1
ATOM 940 C CA . SER A 1 113 ? 12.794 1.127 5.829 1.00 88.25 113 SER A CA 1
ATOM 941 C C . SER A 1 113 ? 13.045 0.427 4.493 1.00 88.25 113 SER A C 1
ATOM 943 O O . SER A 1 113 ? 14.197 0.369 4.070 1.00 88.25 113 SER A O 1
ATOM 945 N N . LEU A 1 114 ? 12.006 -0.056 3.806 1.00 89.38 114 LEU A N 1
ATOM 946 C CA . LEU A 1 114 ? 12.127 -0.705 2.497 1.00 89.38 114 LEU A CA 1
ATOM 947 C C . LEU A 1 114 ? 12.675 0.254 1.431 1.00 89.38 114 LEU A C 1
ATOM 949 O O . LEU A 1 114 ? 13.611 -0.095 0.706 1.00 89.38 114 LEU A O 1
ATOM 953 N N . ILE A 1 115 ? 12.144 1.479 1.366 1.00 90.94 115 ILE A N 1
ATOM 954 C CA . ILE A 1 115 ? 12.609 2.519 0.436 1.00 90.94 115 ILE A CA 1
ATOM 955 C C . ILE A 1 115 ? 14.073 2.865 0.721 1.00 90.94 115 ILE A C 1
ATOM 957 O O . ILE A 1 115 ? 14.893 2.878 -0.198 1.00 90.94 115 ILE A O 1
ATOM 961 N N . LEU A 1 116 ? 14.422 3.097 1.989 1.00 94.44 116 LEU A N 1
ATOM 962 C CA . LEU A 1 116 ? 15.781 3.448 2.399 1.00 94.44 116 LEU A CA 1
ATOM 963 C C . LEU A 1 116 ? 16.777 2.332 2.066 1.00 94.44 116 LEU A C 1
ATOM 965 O O . LEU A 1 116 ? 17.828 2.606 1.491 1.00 94.44 116 LEU A O 1
ATOM 969 N N . VAL A 1 117 ? 16.441 1.077 2.376 1.00 95.81 117 VAL A N 1
ATOM 970 C CA . VAL A 1 117 ? 17.277 -0.085 2.038 1.00 95.81 117 VAL A CA 1
ATOM 971 C C . VAL A 1 117 ? 17.470 -0.188 0.526 1.00 95.81 117 VAL A C 1
ATOM 973 O O . VAL A 1 117 ? 18.594 -0.399 0.079 1.00 95.81 117 VAL A O 1
ATOM 976 N N . SER A 1 118 ? 16.419 0.033 -0.267 1.00 95.88 118 SER A N 1
ATOM 977 C CA . SER A 1 118 ? 16.501 -0.015 -1.733 1.00 95.88 118 SER A CA 1
ATOM 978 C C . SER A 1 118 ? 17.378 1.104 -2.305 1.00 95.88 118 SER A C 1
ATOM 980 O O . SER A 1 118 ? 18.181 0.860 -3.205 1.00 95.88 118 SER A O 1
ATOM 982 N N . ILE A 1 119 ? 17.293 2.322 -1.753 1.00 96.50 119 ILE A N 1
ATOM 983 C CA . ILE A 1 119 ? 18.160 3.457 -2.119 1.00 96.50 119 ILE A CA 1
ATOM 984 C C . ILE A 1 119 ? 19.625 3.140 -1.806 1.00 96.50 119 ILE A C 1
ATOM 986 O O . ILE A 1 119 ? 20.492 3.306 -2.667 1.00 96.50 119 ILE A O 1
ATOM 990 N N . LEU A 1 120 ? 19.905 2.672 -0.586 1.00 97.62 120 LEU A N 1
ATOM 991 C CA . LEU A 1 120 ? 21.260 2.341 -0.145 1.00 97.62 120 LEU A CA 1
ATOM 992 C C . LEU A 1 120 ? 21.848 1.181 -0.953 1.00 97.62 120 LEU A C 1
ATOM 994 O O . LEU A 1 120 ? 23.007 1.250 -1.356 1.00 97.62 120 LEU A O 1
ATOM 998 N N . ALA A 1 121 ? 21.052 0.153 -1.252 1.00 97.62 121 ALA A N 1
ATOM 999 C CA . ALA A 1 121 ? 21.460 -0.954 -2.110 1.00 97.62 121 ALA A CA 1
ATOM 1000 C C . ALA A 1 121 ? 21.755 -0.481 -3.541 1.00 97.62 121 ALA A C 1
ATOM 1002 O O . ALA A 1 121 ? 22.784 -0.848 -4.104 1.00 97.62 121 ALA A O 1
ATOM 1003 N N . GLY A 1 122 ? 20.912 0.389 -4.108 1.00 97.00 122 GLY A N 1
ATOM 1004 C CA . GLY A 1 122 ? 21.151 0.991 -5.419 1.00 97.00 122 GLY A CA 1
ATOM 1005 C C . GLY A 1 122 ? 22.437 1.822 -5.468 1.00 97.00 122 GLY A C 1
ATOM 1006 O O . GLY A 1 122 ? 23.199 1.726 -6.429 1.00 97.00 122 GLY A O 1
ATOM 1007 N N . LEU A 1 123 ? 22.725 2.594 -4.412 1.00 97.19 123 LEU A N 1
ATOM 1008 C CA . LEU A 1 123 ? 23.984 3.340 -4.272 1.00 97.19 123 LEU A CA 1
ATOM 1009 C C . LEU A 1 123 ? 25.196 2.410 -4.135 1.00 97.19 123 LEU A C 1
ATOM 1011 O O . LEU A 1 123 ? 26.222 2.655 -4.764 1.00 97.19 123 LEU A O 1
ATOM 1015 N N . ALA A 1 124 ? 25.082 1.336 -3.352 1.00 97.31 124 ALA A N 1
ATOM 1016 C CA . ALA A 1 124 ? 26.150 0.353 -3.187 1.00 97.31 124 ALA A CA 1
ATOM 1017 C C . ALA A 1 124 ? 26.458 -0.386 -4.501 1.00 97.31 124 ALA A C 1
ATOM 1019 O O . ALA A 1 124 ? 27.624 -0.565 -4.854 1.00 97.31 124 ALA A O 1
ATOM 1020 N N . LEU A 1 125 ? 25.427 -0.761 -5.264 1.00 96.44 125 LEU A N 1
ATOM 1021 C CA . LEU A 1 125 ? 25.585 -1.366 -6.588 1.00 96.44 125 LEU A CA 1
ATOM 1022 C C . LEU A 1 125 ? 26.220 -0.387 -7.579 1.00 96.44 125 LEU A C 1
ATOM 1024 O O . LEU A 1 125 ? 27.157 -0.761 -8.281 1.00 96.44 125 LEU A O 1
ATOM 1028 N N . LEU A 1 126 ? 25.783 0.877 -7.579 1.00 96.38 126 LEU A N 1
ATOM 1029 C CA . LEU A 1 126 ? 26.393 1.928 -8.396 1.00 96.38 126 LEU A CA 1
ATOM 1030 C C . LEU A 1 126 ? 27.879 2.112 -8.068 1.00 96.38 126 LEU A C 1
ATOM 1032 O O . LEU A 1 126 ? 28.691 2.256 -8.980 1.00 96.38 126 LEU A O 1
ATOM 1036 N N . TRP A 1 127 ? 28.237 2.088 -6.783 1.00 95.75 127 TRP A N 1
ATOM 1037 C CA . TRP A 1 127 ? 29.626 2.176 -6.336 1.00 95.75 127 TRP A CA 1
ATOM 1038 C C . TRP A 1 127 ? 30.473 1.021 -6.879 1.00 95.75 127 TRP A C 1
ATOM 1040 O O . TRP A 1 127 ? 31.605 1.233 -7.305 1.00 95.75 127 TRP A O 1
ATOM 1050 N N . GLN A 1 128 ? 29.919 -0.194 -6.894 1.00 96.06 128 GLN A N 1
ATOM 1051 C CA . GLN A 1 128 ? 30.619 -1.389 -7.358 1.00 96.06 128 GLN A CA 1
ATOM 1052 C C . GLN A 1 128 ? 30.774 -1.445 -8.883 1.00 96.06 128 GLN A C 1
ATOM 1054 O O . GLN A 1 128 ? 31.842 -1.804 -9.376 1.00 96.06 128 GLN A O 1
ATOM 1059 N N . THR A 1 129 ? 29.716 -1.159 -9.644 1.00 92.12 129 THR A N 1
ATOM 1060 C CA . THR A 1 129 ? 29.742 -1.305 -11.110 1.00 92.12 129 THR A CA 1
ATOM 1061 C C . THR A 1 129 ? 30.253 -0.061 -11.824 1.00 92.12 129 THR A C 1
ATOM 1063 O O . THR A 1 129 ? 30.605 -0.128 -13.000 1.00 92.12 129 THR A O 1
ATOM 1066 N N . GLY A 1 130 ? 30.244 1.086 -11.144 1.00 86.94 130 GLY A N 1
ATOM 1067 C CA . GLY A 1 130 ? 30.316 2.387 -11.792 1.00 86.94 130 GLY A CA 1
ATOM 1068 C C . GLY A 1 130 ? 29.051 2.688 -12.604 1.00 86.94 130 GLY A C 1
ATOM 1069 O O . GLY A 1 130 ? 28.199 1.825 -12.835 1.00 86.94 130 GLY A O 1
ATOM 1070 N N . GLY A 1 131 ? 28.907 3.943 -13.025 1.00 88.81 131 GLY A N 1
ATOM 1071 C CA . GLY A 1 131 ? 27.781 4.397 -13.839 1.00 88.81 131 GLY A CA 1
ATOM 1072 C C . GLY A 1 131 ? 27.312 5.802 -13.478 1.00 88.81 131 GLY A C 1
ATOM 1073 O O . GLY A 1 131 ? 27.855 6.454 -12.591 1.00 88.81 131 GLY A O 1
ATOM 1074 N N . GLY A 1 132 ? 26.291 6.274 -14.195 1.00 92.19 132 GLY A N 1
ATOM 1075 C CA . GLY A 1 132 ? 25.609 7.537 -13.903 1.00 92.19 132 GLY A CA 1
ATOM 1076 C C . GLY A 1 132 ? 24.231 7.327 -13.273 1.00 92.19 132 GLY A C 1
ATOM 1077 O O . GLY A 1 132 ? 23.837 6.205 -12.959 1.00 92.19 132 GLY A O 1
ATOM 1078 N N . MET A 1 133 ? 23.454 8.410 -13.186 1.00 92.94 133 MET A N 1
ATOM 1079 C CA . MET A 1 133 ? 22.090 8.410 -12.632 1.00 92.94 133 MET A CA 1
ATOM 1080 C C . MET A 1 133 ? 21.180 7.329 -13.244 1.00 92.94 133 MET A C 1
ATOM 1082 O O . MET A 1 133 ? 20.392 6.716 -12.533 1.00 92.94 133 MET A O 1
ATOM 1086 N N . ARG A 1 134 ? 21.336 7.032 -14.543 1.00 92.75 134 ARG A N 1
ATOM 1087 C CA . ARG A 1 134 ? 20.598 5.950 -15.220 1.00 92.75 134 ARG A CA 1
ATOM 1088 C C . ARG A 1 134 ? 20.840 4.577 -14.592 1.00 92.75 134 ARG A C 1
ATOM 1090 O O . ARG A 1 134 ? 19.889 3.854 -14.328 1.00 92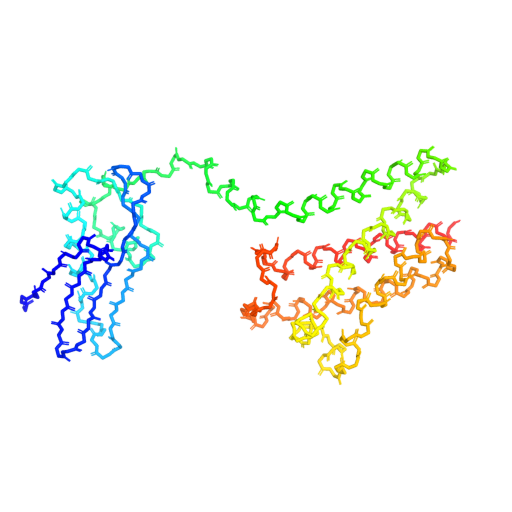.75 134 ARG A O 1
ATOM 1097 N N . ALA A 1 135 ? 22.102 4.225 -14.349 1.00 94.81 135 ALA A N 1
ATOM 1098 C CA . ALA A 1 135 ? 22.443 2.936 -13.756 1.00 94.81 135 ALA A CA 1
ATOM 1099 C C . ALA A 1 135 ? 21.927 2.848 -12.316 1.00 94.81 135 ALA A C 1
ATOM 1101 O O . ALA A 1 135 ? 21.378 1.830 -11.912 1.00 94.81 135 ALA A O 1
ATOM 1102 N N . TRP A 1 136 ? 22.017 3.953 -11.570 1.00 96.06 136 TRP A N 1
ATOM 1103 C CA . TRP A 1 136 ? 21.462 4.026 -10.223 1.00 96.06 136 TRP A CA 1
ATOM 1104 C C . TRP A 1 136 ? 19.947 3.802 -10.198 1.00 96.06 136 TRP A C 1
ATOM 1106 O O . TRP A 1 136 ? 19.469 3.009 -9.392 1.00 96.06 136 TRP A O 1
ATOM 1116 N N . MET A 1 137 ? 19.203 4.440 -11.107 1.00 95.62 137 MET A N 1
ATOM 1117 C CA . MET A 1 137 ? 17.757 4.241 -11.242 1.00 95.62 137 MET A CA 1
ATOM 1118 C C . MET A 1 137 ? 17.411 2.773 -11.533 1.00 95.62 137 MET A C 1
ATOM 1120 O O . MET A 1 137 ? 16.495 2.242 -10.915 1.00 95.62 137 MET A O 1
ATOM 1124 N N . HIS A 1 138 ? 18.177 2.090 -12.392 1.00 96.19 138 HIS A N 1
ATOM 1125 C CA . HIS A 1 138 ? 18.022 0.648 -12.626 1.00 96.19 138 HIS A CA 1
ATOM 1126 C C . HIS A 1 138 ? 18.199 -0.179 -11.360 1.00 96.19 138 HIS A C 1
ATOM 1128 O O . HIS A 1 138 ? 17.365 -1.025 -11.048 1.00 96.19 138 HIS A O 1
ATOM 1134 N N . TYR A 1 139 ? 19.282 0.062 -10.623 1.00 97.31 139 TYR A N 1
ATOM 1135 C CA . TYR A 1 139 ? 19.563 -0.698 -9.414 1.00 97.31 139 TYR A CA 1
ATOM 1136 C C . TYR A 1 139 ? 18.533 -0.434 -8.324 1.00 97.31 139 TYR A C 1
ATOM 1138 O O . TYR A 1 139 ? 18.056 -1.379 -7.703 1.00 97.31 139 TYR A O 1
ATOM 1146 N N . TYR A 1 140 ? 18.144 0.826 -8.133 1.00 96.94 140 TYR A N 1
ATOM 1147 C CA . TYR A 1 140 ? 17.091 1.197 -7.198 1.00 96.94 140 TYR A CA 1
ATOM 1148 C C . TYR A 1 140 ? 15.765 0.513 -7.551 1.00 96.94 140 TYR A C 1
ATOM 1150 O O . TYR A 1 140 ? 15.231 -0.208 -6.712 1.00 96.94 140 TYR A O 1
ATOM 1158 N N . MET A 1 141 ? 15.269 0.666 -8.787 1.00 96.31 141 MET A N 1
ATOM 1159 C CA . MET A 1 141 ? 14.006 0.050 -9.219 1.00 96.31 141 MET A CA 1
ATOM 1160 C C . MET A 1 141 ? 14.058 -1.473 -9.132 1.00 96.31 141 MET A C 1
ATOM 1162 O O . MET A 1 141 ? 13.108 -2.102 -8.675 1.00 96.31 141 MET A O 1
ATOM 1166 N N . GLY A 1 142 ? 15.178 -2.066 -9.540 1.00 97.50 142 GLY A N 1
ATOM 1167 C CA . GLY A 1 142 ? 15.370 -3.504 -9.517 1.00 97.50 142 GLY A CA 1
ATOM 1168 C C . GLY A 1 142 ? 15.332 -4.083 -8.105 1.00 97.50 142 GLY A C 1
ATOM 1169 O O . GLY A 1 142 ? 14.558 -5.001 -7.840 1.00 97.50 142 GLY A O 1
ATOM 1170 N N . VAL A 1 143 ? 16.111 -3.519 -7.174 1.00 97.44 143 VAL A N 1
ATOM 1171 C CA . VAL A 1 143 ? 16.094 -3.945 -5.763 1.00 97.44 143 VAL A CA 1
ATOM 1172 C C . VAL A 1 143 ? 14.715 -3.723 -5.149 1.00 97.44 143 VAL A C 1
ATOM 1174 O O . VAL A 1 143 ? 14.186 -4.620 -4.493 1.00 97.44 143 VAL A O 1
ATOM 1177 N N . PHE A 1 144 ? 14.126 -2.554 -5.389 1.00 95.62 144 PHE A N 1
ATOM 1178 C CA . PHE A 1 144 ? 12.833 -2.177 -4.839 1.00 95.62 144 PHE A CA 1
ATOM 1179 C C . PHE A 1 144 ? 11.728 -3.163 -5.252 1.00 95.62 144 PHE A C 1
ATOM 1181 O O . PHE A 1 144 ? 11.066 -3.738 -4.388 1.00 95.62 144 PHE A O 1
ATOM 1188 N N . LEU A 1 145 ? 11.608 -3.458 -6.552 1.00 95.69 145 LEU A N 1
ATOM 1189 C CA . LEU A 1 145 ? 10.635 -4.416 -7.090 1.00 95.69 145 LEU A CA 1
ATOM 1190 C C . LEU A 1 145 ? 10.862 -5.843 -6.584 1.00 95.69 145 LEU A C 1
ATOM 1192 O O . LEU A 1 145 ? 9.898 -6.537 -6.271 1.00 95.69 145 LEU A O 1
ATOM 1196 N N . VAL A 1 146 ? 12.117 -6.293 -6.470 1.00 96.75 146 VAL A N 1
ATOM 1197 C CA . VAL A 1 146 ? 12.431 -7.636 -5.950 1.00 96.75 146 VAL A CA 1
ATOM 1198 C C . VAL A 1 146 ? 12.000 -7.772 -4.489 1.00 96.75 146 VAL A C 1
ATOM 1200 O O . VAL A 1 146 ? 11.351 -8.758 -4.129 1.00 96.75 146 VAL A O 1
ATOM 1203 N N . ILE A 1 147 ? 12.324 -6.791 -3.640 1.00 94.06 147 ILE A N 1
ATOM 1204 C CA . ILE A 1 147 ? 11.925 -6.816 -2.226 1.00 94.06 147 ILE A CA 1
ATOM 1205 C C . ILE A 1 147 ? 10.399 -6.749 -2.115 1.00 94.06 147 ILE A C 1
ATOM 1207 O O . ILE A 1 147 ? 9.802 -7.552 -1.399 1.00 94.06 147 ILE A O 1
ATOM 1211 N N . PHE A 1 148 ? 9.761 -5.835 -2.847 1.00 90.44 148 PHE A N 1
ATOM 1212 C CA . PHE A 1 148 ? 8.320 -5.625 -2.763 1.00 90.44 148 PHE A CA 1
ATOM 1213 C C . PHE A 1 148 ? 7.516 -6.825 -3.281 1.00 90.44 148 PHE A C 1
ATOM 1215 O O . PHE A 1 148 ? 6.570 -7.270 -2.631 1.00 90.44 148 PHE A O 1
ATOM 1222 N N . SER A 1 149 ? 7.954 -7.427 -4.388 1.00 92.44 149 SER A N 1
ATOM 1223 C CA . SER A 1 149 ? 7.403 -8.686 -4.890 1.00 92.44 149 SER A CA 1
ATOM 1224 C C . SER A 1 149 ? 7.545 -9.815 -3.865 1.00 92.44 149 SER A C 1
ATOM 1226 O O . SER A 1 149 ? 6.592 -10.553 -3.620 1.00 92.44 149 SER A O 1
ATOM 1228 N N . THR A 1 150 ? 8.693 -9.919 -3.188 1.00 91.19 150 THR A N 1
ATOM 1229 C CA . THR A 1 150 ? 8.915 -10.960 -2.171 1.00 91.19 150 THR A CA 1
ATOM 1230 C C . THR A 1 150 ? 7.893 -10.869 -1.033 1.00 91.19 150 THR A C 1
ATOM 1232 O O . THR A 1 150 ? 7.368 -11.896 -0.601 1.00 91.19 150 THR A O 1
ATOM 1235 N N . LEU A 1 151 ? 7.539 -9.655 -0.593 1.00 88.25 151 LEU A N 1
ATOM 1236 C CA . LEU A 1 151 ? 6.497 -9.457 0.423 1.00 88.25 151 LEU A CA 1
ATOM 1237 C C . LEU A 1 151 ? 5.127 -9.982 -0.033 1.00 88.25 151 LEU A C 1
ATOM 1239 O O . LEU A 1 151 ? 4.388 -10.539 0.776 1.00 88.25 151 LEU A O 1
ATOM 1243 N N . LYS A 1 152 ? 4.809 -9.850 -1.325 1.00 87.25 152 LYS A N 1
ATOM 1244 C CA . LYS A 1 152 ? 3.563 -10.356 -1.925 1.00 87.25 152 LYS A CA 1
ATOM 1245 C C . LYS A 1 152 ? 3.575 -11.878 -2.089 1.00 87.25 152 LYS A C 1
ATOM 1247 O O . LYS A 1 152 ? 2.547 -12.527 -1.915 1.00 87.25 152 LYS A O 1
ATOM 1252 N N . VAL A 1 153 ? 4.738 -12.463 -2.378 1.00 89.38 153 VAL A N 1
ATOM 1253 C CA . VAL A 1 153 ? 4.910 -13.916 -2.556 1.00 89.38 153 VAL A CA 1
ATOM 1254 C C . VAL A 1 153 ? 4.762 -14.695 -1.245 1.00 89.38 153 VAL A C 1
ATOM 1256 O O . VAL A 1 153 ? 4.376 -15.860 -1.295 1.00 89.38 153 VAL A O 1
ATOM 1259 N N . PHE A 1 154 ? 5.017 -14.093 -0.076 1.00 88.12 154 PHE A N 1
ATOM 1260 C CA . PHE A 1 154 ? 4.861 -14.799 1.205 1.00 88.12 154 PHE A CA 1
ATOM 1261 C C . PHE A 1 154 ? 3.429 -15.276 1.467 1.00 88.12 154 PHE A C 1
ATOM 1263 O O . PHE A 1 154 ? 3.238 -16.359 2.019 1.00 88.12 154 PHE A O 1
ATOM 1270 N N . HIS A 1 155 ? 2.435 -14.496 1.043 1.00 84.94 155 HIS A N 1
ATOM 1271 C CA . HIS A 1 155 ? 1.018 -14.790 1.247 1.00 84.94 155 HIS A CA 1
ATOM 1272 C C . HIS A 1 155 ? 0.236 -14.558 -0.058 1.00 84.94 155 HIS A C 1
ATOM 1274 O O . HIS A 1 155 ? -0.505 -13.583 -0.181 1.00 84.94 155 HIS A O 1
ATOM 1280 N N . PRO A 1 156 ? 0.393 -15.438 -1.067 1.00 84.25 156 PRO A N 1
ATOM 1281 C CA . PRO A 1 156 ? -0.085 -15.172 -2.423 1.00 84.25 156 PRO A CA 1
ATOM 1282 C C . PRO A 1 156 ? -1.613 -15.238 -2.548 1.00 84.25 156 PRO A C 1
ATOM 1284 O O . PRO A 1 156 ? -2.183 -14.538 -3.378 1.00 84.25 156 PRO A O 1
ATOM 1287 N N . LEU A 1 157 ? -2.281 -16.065 -1.731 1.00 83.62 157 LEU A N 1
ATOM 1288 C CA . LEU A 1 157 ? -3.748 -16.149 -1.671 1.00 83.62 157 LEU A CA 1
ATOM 1289 C C . LEU A 1 157 ? -4.342 -14.839 -1.138 1.00 83.62 157 LEU A C 1
ATOM 1291 O O . LEU A 1 157 ? -5.178 -14.225 -1.788 1.00 83.62 157 LEU A O 1
ATOM 1295 N N . ASP A 1 158 ? -3.825 -14.394 0.003 1.00 80.06 158 ASP A N 1
ATOM 1296 C CA . ASP A 1 158 ? -4.228 -13.170 0.692 1.00 80.06 158 ASP A CA 1
ATOM 1297 C C . ASP A 1 158 ? -3.965 -11.915 -0.148 1.00 80.06 158 ASP A C 1
ATOM 1299 O O . ASP A 1 158 ? -4.792 -11.002 -0.204 1.00 80.06 158 ASP A O 1
ATOM 1303 N N . PHE A 1 159 ? -2.815 -11.883 -0.829 1.00 85.31 159 PHE A N 1
ATOM 1304 C CA . PHE A 1 159 ? -2.496 -10.832 -1.784 1.00 85.31 159 PHE A CA 1
ATOM 1305 C C . PHE A 1 159 ? -3.497 -10.811 -2.940 1.00 85.31 159 PHE A C 1
ATOM 1307 O O . PHE A 1 159 ? -4.025 -9.745 -3.246 1.00 85.31 159 PHE A O 1
ATOM 1314 N N . ALA A 1 160 ? -3.771 -11.960 -3.570 1.00 87.25 160 ALA A N 1
ATOM 1315 C CA . ALA A 1 160 ? -4.680 -12.032 -4.711 1.00 87.25 160 ALA A CA 1
ATOM 1316 C C . ALA A 1 160 ? -6.091 -11.546 -4.343 1.00 87.25 160 ALA A C 1
ATOM 1318 O O . ALA A 1 160 ? -6.656 -10.731 -5.070 1.00 87.25 160 ALA A O 1
ATOM 1319 N N . ASP A 1 161 ? -6.611 -11.967 -3.187 1.00 84.75 161 ASP A N 1
ATOM 1320 C CA . ASP A 1 161 ? -7.930 -11.554 -2.693 1.00 84.75 161 ASP A CA 1
ATOM 1321 C C . ASP A 1 161 ? -8.019 -10.031 -2.489 1.00 84.75 161 ASP A C 1
ATOM 1323 O O . ASP A 1 161 ? -9.013 -9.409 -2.864 1.00 84.75 161 ASP A O 1
ATOM 1327 N N . GLY A 1 162 ? -6.973 -9.408 -1.934 1.00 80.88 162 GLY A N 1
ATOM 1328 C CA . GLY A 1 162 ? -6.916 -7.954 -1.767 1.00 80.88 162 GLY A CA 1
ATOM 1329 C C . GLY A 1 162 ? -6.708 -7.200 -3.083 1.00 80.88 162 GLY A C 1
ATOM 1330 O O . GLY A 1 162 ? -7.349 -6.176 -3.322 1.00 80.88 162 GLY A O 1
ATOM 1331 N N . PHE A 1 163 ? -5.842 -7.712 -3.956 1.00 85.44 163 PHE A N 1
ATOM 1332 C CA . PHE A 1 163 ? -5.501 -7.101 -5.241 1.00 85.44 163 PHE A CA 1
ATOM 1333 C C . PHE A 1 163 ? -6.703 -7.061 -6.199 1.00 85.44 163 PHE A C 1
ATOM 1335 O O . PHE A 1 163 ? -6.926 -6.058 -6.879 1.00 85.44 163 PHE A O 1
ATOM 1342 N N . GLU A 1 164 ? -7.546 -8.098 -6.182 1.00 86.88 164 GLU A N 1
ATOM 1343 C CA . GLU A 1 164 ? -8.813 -8.153 -6.924 1.00 86.88 164 GLU A CA 1
ATOM 1344 C C . GLU A 1 164 ? -9.804 -7.050 -6.536 1.00 86.88 164 GLU A C 1
ATOM 1346 O O . GLU A 1 164 ? -10.662 -6.690 -7.341 1.00 86.88 164 GLU A O 1
ATOM 1351 N N . MET A 1 165 ? -9.711 -6.479 -5.332 1.00 82.00 165 MET A N 1
ATOM 1352 C CA . MET A 1 165 ? -10.657 -5.445 -4.909 1.00 82.00 165 MET A CA 1
ATOM 1353 C C . MET A 1 165 ? -10.487 -4.134 -5.686 1.00 82.00 165 MET A C 1
ATOM 1355 O O . MET A 1 165 ? -11.466 -3.405 -5.874 1.00 82.00 165 MET A O 1
ATOM 1359 N N . TYR A 1 166 ? -9.278 -3.825 -6.162 1.00 80.69 166 TYR A N 1
ATOM 1360 C CA . TYR A 1 166 ? -8.969 -2.524 -6.762 1.00 80.69 166 TYR A CA 1
ATOM 1361 C C . TYR A 1 166 ? -8.331 -2.594 -8.153 1.00 80.69 166 TYR A C 1
ATOM 1363 O O . TYR A 1 166 ? -8.610 -1.710 -8.963 1.00 80.69 166 TYR A O 1
ATOM 1371 N N . ASP A 1 167 ? -7.541 -3.617 -8.489 1.00 88.69 167 ASP A N 1
ATOM 1372 C CA . ASP A 1 167 ? -6.895 -3.689 -9.804 1.00 88.69 167 ASP A CA 1
ATOM 1373 C C . ASP A 1 167 ? -7.885 -4.074 -10.918 1.00 88.69 167 ASP A C 1
ATOM 1375 O O . ASP A 1 167 ? -8.681 -5.009 -10.806 1.00 88.69 167 ASP A O 1
ATOM 1379 N N . ILE A 1 168 ? -7.832 -3.332 -12.027 1.00 87.94 168 ILE A N 1
ATOM 1380 C CA . ILE A 1 168 ? -8.789 -3.441 -13.137 1.00 87.94 168 ILE A CA 1
ATOM 1381 C C . ILE A 1 168 ? -8.699 -4.809 -13.831 1.00 87.94 168 ILE A C 1
ATOM 1383 O O . ILE A 1 168 ? -9.718 -5.370 -14.243 1.00 87.94 168 ILE A O 1
ATOM 1387 N N . ILE A 1 169 ? -7.489 -5.350 -13.987 1.00 90.06 169 ILE A N 1
ATOM 1388 C CA . ILE A 1 169 ? -7.250 -6.619 -14.681 1.00 90.06 169 ILE A CA 1
ATOM 1389 C C . ILE A 1 169 ? -7.522 -7.784 -13.727 1.00 90.06 169 ILE A C 1
ATOM 1391 O O . ILE A 1 169 ? -8.165 -8.759 -14.126 1.00 90.06 169 ILE A O 1
ATOM 1395 N N . ALA A 1 170 ? -7.101 -7.668 -12.467 1.00 88.62 170 ALA A N 1
ATOM 1396 C CA . ALA A 1 170 ? -7.324 -8.669 -11.428 1.00 88.62 170 ALA A CA 1
ATOM 1397 C C . ALA A 1 170 ? -8.816 -8.929 -11.198 1.00 88.62 170 ALA A C 1
ATOM 1399 O O . ALA A 1 170 ? -9.224 -10.089 -11.185 1.00 88.62 170 ALA A O 1
ATOM 1400 N N . LYS A 1 171 ? -9.652 -7.876 -11.177 1.00 87.25 171 LYS A N 1
ATOM 1401 C CA . LYS A 1 171 ? -11.126 -7.990 -11.119 1.00 87.25 171 LYS A CA 1
ATOM 1402 C C . LYS A 1 171 ? -11.705 -8.930 -12.176 1.00 87.25 171 LYS A C 1
ATOM 1404 O O . LYS A 1 171 ? -12.745 -9.549 -11.963 1.00 87.25 171 LYS A O 1
ATOM 1409 N N . ARG A 1 172 ? -11.063 -9.013 -13.345 1.00 90.50 172 ARG A N 1
ATOM 1410 C CA . ARG A 1 172 ? -11.512 -9.839 -14.471 1.00 90.50 172 ARG A CA 1
ATOM 1411 C C . ARG A 1 172 ? -10.835 -11.207 -14.521 1.00 90.50 172 ARG A C 1
ATOM 1413 O O . ARG A 1 172 ? -11.399 -12.133 -15.101 1.00 90.50 172 ARG A O 1
ATOM 1420 N N . SER A 1 173 ? -9.633 -11.339 -13.967 1.00 92.81 173 SER A N 1
ATOM 1421 C CA . SER A 1 173 ? -8.844 -12.566 -14.011 1.00 92.81 173 SER A CA 1
ATOM 1422 C C . SER A 1 173 ? -8.093 -12.794 -12.705 1.00 92.81 173 SER A C 1
ATOM 1424 O O . SER A 1 173 ? -7.018 -12.243 -12.475 1.00 92.81 173 SER A O 1
ATOM 1426 N N . ARG A 1 174 ? -8.602 -13.733 -11.908 1.00 88.88 174 ARG A N 1
ATOM 1427 C CA . ARG A 1 174 ? -7.936 -14.228 -10.696 1.00 88.88 174 ARG A CA 1
ATOM 1428 C C . ARG A 1 174 ? -6.557 -14.828 -10.970 1.00 88.88 174 ARG A C 1
ATOM 1430 O O . ARG A 1 174 ? -5.646 -14.730 -10.158 1.00 88.88 174 ARG A O 1
ATOM 1437 N N . VAL A 1 175 ? -6.363 -15.411 -12.156 1.00 92.94 175 VAL A N 1
ATOM 1438 C CA . VAL A 1 175 ? -5.054 -15.937 -12.578 1.00 92.94 175 VAL A CA 1
ATOM 1439 C C . VAL A 1 175 ? -4.027 -14.810 -12.686 1.00 92.94 175 VAL A C 1
ATOM 1441 O O . VAL A 1 175 ? -2.893 -14.977 -12.248 1.00 92.94 175 VAL A O 1
ATOM 1444 N N . TYR A 1 176 ? -4.426 -13.647 -13.214 1.00 93.44 176 TYR A N 1
ATOM 1445 C CA . TYR A 1 176 ? -3.547 -12.480 -13.257 1.00 93.44 176 TYR A CA 1
ATOM 1446 C C . TYR A 1 176 ? -3.157 -12.028 -11.845 1.00 93.44 176 TYR A C 1
ATOM 1448 O O . TYR A 1 176 ? -1.979 -11.775 -11.615 1.00 93.44 176 TYR A O 1
ATOM 1456 N N . ALA A 1 177 ? -4.097 -12.024 -10.893 1.00 90.25 177 ALA A N 1
ATOM 1457 C CA . ALA A 1 177 ? -3.814 -11.667 -9.502 1.00 90.25 177 ALA A CA 1
ATOM 1458 C C . ALA A 1 177 ? -2.744 -12.573 -8.861 1.00 90.25 177 ALA A C 1
ATOM 1460 O O . ALA A 1 177 ? -1.824 -12.079 -8.213 1.00 90.25 177 ALA A O 1
ATOM 1461 N N . TYR A 1 178 ? -2.795 -13.884 -9.120 1.00 91.50 178 TYR A N 1
ATOM 1462 C CA . TYR A 1 178 ? -1.768 -14.829 -8.662 1.00 91.50 178 TYR A CA 1
ATOM 1463 C C . TYR A 1 178 ? -0.421 -14.677 -9.369 1.00 91.50 178 TYR A C 1
ATOM 1465 O O . TYR A 1 178 ? 0.627 -14.877 -8.757 1.00 91.50 178 TYR A O 1
ATOM 1473 N N . CYS A 1 179 ? -0.431 -14.361 -10.663 1.00 94.31 179 CYS A N 1
ATOM 1474 C CA . CYS A 1 179 ? 0.796 -14.191 -11.434 1.00 94.31 179 CYS A CA 1
ATOM 1475 C C . CYS A 1 179 ? 1.474 -12.840 -11.176 1.00 94.31 179 CYS A C 1
ATOM 1477 O O . CYS A 1 179 ? 2.678 -12.726 -11.389 1.00 94.31 179 CYS A O 1
ATOM 1479 N N . TYR A 1 180 ? 0.735 -11.829 -10.720 1.00 93.56 180 TYR A N 1
ATOM 1480 C CA . TYR A 1 180 ? 1.220 -10.458 -10.584 1.00 93.56 180 TYR A CA 1
ATOM 1481 C C . TYR A 1 180 ? 2.504 -10.315 -9.744 1.00 93.56 180 TYR A C 1
ATOM 1483 O O . TYR A 1 180 ? 3.451 -9.704 -10.244 1.00 93.56 180 TYR A O 1
ATOM 1491 N N . PRO A 1 181 ? 2.645 -10.947 -8.558 1.00 92.94 181 PRO A N 1
ATOM 1492 C CA . PRO A 1 181 ? 3.901 -10.895 -7.808 1.00 92.94 181 PRO A CA 1
ATOM 1493 C C . PRO A 1 181 ? 5.096 -11.424 -8.612 1.00 92.94 181 PRO A C 1
ATOM 1495 O O . PRO A 1 181 ? 6.186 -10.861 -8.553 1.00 92.94 181 PRO A O 1
ATOM 1498 N N . LEU A 1 182 ? 4.901 -12.472 -9.421 1.00 95.75 182 LEU A N 1
ATOM 1499 C CA . LEU A 1 182 ? 5.957 -13.022 -10.277 1.00 95.75 182 LEU A CA 1
ATOM 1500 C C . LEU A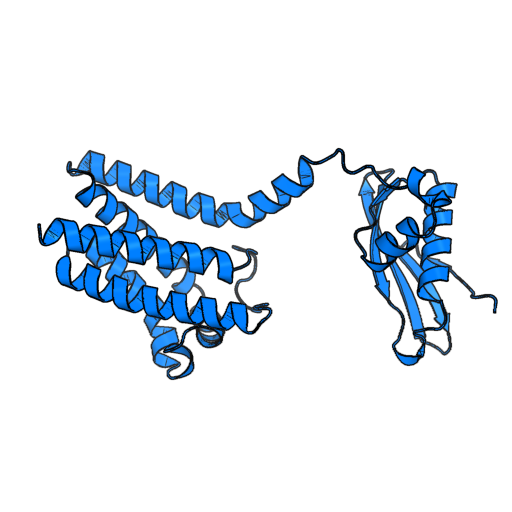 1 182 ? 6.294 -12.093 -11.448 1.00 95.75 182 LEU A C 1
ATOM 1502 O O . LEU A 1 182 ? 7.453 -12.026 -11.854 1.00 95.75 182 LEU A O 1
ATOM 1506 N N . ILE A 1 183 ? 5.306 -11.367 -11.975 1.00 95.81 183 ILE A N 1
ATOM 1507 C CA . ILE A 1 183 ? 5.524 -10.349 -13.009 1.00 95.81 183 ILE A CA 1
ATOM 1508 C C . ILE A 1 183 ? 6.401 -9.223 -12.450 1.00 95.81 183 ILE A C 1
ATOM 1510 O O . ILE A 1 183 ? 7.385 -8.848 -13.083 1.00 95.81 183 ILE A O 1
ATOM 1514 N N . GLU A 1 184 ? 6.106 -8.730 -11.247 1.00 95.44 184 GLU A N 1
ATOM 1515 C CA . GLU A 1 184 ? 6.933 -7.715 -10.585 1.00 95.44 184 GLU A CA 1
ATOM 1516 C C . GLU A 1 184 ? 8.338 -8.221 -10.259 1.00 95.44 184 GLU A C 1
ATOM 1518 O O . GLU A 1 184 ? 9.308 -7.498 -10.483 1.00 95.44 184 GLU A O 1
ATOM 1523 N N . LEU A 1 185 ? 8.468 -9.471 -9.795 1.00 96.56 185 LEU A N 1
ATOM 1524 C CA . LEU A 1 185 ? 9.773 -10.096 -9.569 1.00 96.56 185 LEU A CA 1
ATOM 1525 C C . LEU A 1 185 ? 10.595 -10.102 -10.858 1.00 96.56 185 LEU A C 1
ATOM 1527 O O . LEU A 1 185 ? 11.764 -9.720 -10.858 1.00 96.56 185 LEU A O 1
ATOM 1531 N N . PHE A 1 186 ? 9.976 -10.524 -11.962 1.00 97.50 186 PHE A N 1
ATOM 1532 C CA . PHE A 1 186 ? 10.627 -10.578 -13.262 1.00 97.50 186 PHE A CA 1
ATOM 1533 C C . PHE A 1 186 ? 11.054 -9.188 -13.740 1.00 97.50 186 PHE A C 1
ATOM 1535 O O . PHE A 1 186 ? 12.185 -9.030 -14.193 1.00 97.50 186 PHE A O 1
ATOM 1542 N N . LEU A 1 187 ? 10.197 -8.173 -13.589 1.00 97.69 187 LEU A N 1
ATOM 1543 C CA . LEU A 1 187 ? 10.552 -6.786 -13.897 1.00 97.69 187 LEU A CA 1
ATOM 1544 C C . LEU A 1 187 ? 11.723 -6.299 -13.038 1.00 97.69 187 LEU A C 1
ATOM 1546 O O . LEU A 1 187 ? 12.659 -5.708 -13.573 1.00 97.69 187 LEU A O 1
ATOM 1550 N N . GLY A 1 188 ? 11.717 -6.588 -11.736 1.00 97.62 188 GLY A N 1
ATOM 1551 C CA . GLY A 1 188 ? 12.809 -6.229 -10.832 1.00 97.62 188 GLY A CA 1
ATOM 1552 C C . GLY A 1 188 ? 14.141 -6.856 -11.245 1.00 97.62 188 GLY A C 1
ATOM 1553 O O . GLY A 1 188 ? 15.156 -6.164 -11.351 1.00 97.62 188 GLY A O 1
ATOM 1554 N N . LEU A 1 189 ? 14.132 -8.148 -11.580 1.00 98.00 189 LEU A N 1
ATOM 1555 C CA . LEU A 1 189 ? 15.309 -8.836 -12.112 1.00 98.00 189 LEU A CA 1
ATOM 1556 C C . LEU A 1 189 ? 15.754 -8.251 -13.459 1.00 98.00 189 LEU A C 1
ATOM 1558 O O . LEU A 1 189 ? 16.951 -8.052 -13.659 1.00 98.00 189 LEU A O 1
ATOM 1562 N N . ALA A 1 190 ? 14.818 -7.914 -14.350 1.00 98.06 190 ALA A N 1
ATOM 1563 C CA . ALA A 1 190 ? 15.126 -7.301 -15.639 1.00 98.06 190 ALA A CA 1
ATOM 1564 C C . ALA A 1 190 ? 15.771 -5.912 -15.491 1.00 98.06 190 ALA A C 1
ATOM 1566 O O . ALA A 1 190 ? 16.711 -5.594 -16.225 1.00 98.06 190 ALA A O 1
ATOM 1567 N N . PHE A 1 191 ? 15.332 -5.107 -14.515 1.00 97.81 191 PHE A N 1
ATOM 1568 C CA . PHE A 1 191 ? 15.986 -3.846 -14.162 1.00 97.81 191 PHE A CA 1
ATOM 1569 C C . PHE A 1 191 ? 17.413 -4.068 -13.650 1.00 97.81 191 PHE A C 1
ATOM 1571 O O . PHE A 1 191 ? 18.326 -3.405 -14.148 1.00 97.81 191 PHE A O 1
ATOM 1578 N N . LEU A 1 192 ? 17.623 -5.019 -12.728 1.00 96.94 192 LEU A N 1
ATOM 1579 C CA . LEU A 1 192 ? 18.950 -5.338 -12.178 1.00 96.94 192 LEU A CA 1
ATOM 1580 C C . LEU A 1 192 ? 19.932 -5.833 -13.243 1.00 96.94 192 LEU A C 1
ATOM 1582 O O . LEU A 1 192 ? 21.109 -5.481 -13.208 1.00 96.94 192 LEU A O 1
ATOM 1586 N N . SER A 1 193 ? 19.463 -6.650 -14.184 1.00 96.44 193 SER A N 1
ATOM 1587 C CA . SER A 1 193 ? 20.306 -7.241 -15.223 1.00 96.44 193 SER A CA 1
ATOM 1588 C C . SER A 1 193 ? 20.392 -6.405 -16.502 1.00 96.44 193 SER A C 1
ATOM 1590 O O . SER A 1 193 ? 21.012 -6.856 -17.462 1.00 96.44 193 SER A O 1
ATOM 1592 N N . PHE A 1 194 ? 19.736 -5.239 -16.563 1.00 95.44 194 PHE A N 1
ATOM 1593 C CA . PHE A 1 194 ? 19.557 -4.449 -17.793 1.00 95.44 194 PHE A CA 1
ATOM 1594 C C . PHE A 1 194 ? 19.008 -5.285 -18.965 1.00 95.44 194 PHE A C 1
ATOM 1596 O O . PHE A 1 194 ? 19.387 -5.098 -20.123 1.00 95.44 194 PHE A O 1
ATOM 1603 N N . PHE A 1 195 ? 18.121 -6.239 -18.678 1.00 94.50 195 PHE A N 1
ATOM 1604 C CA . PHE A 1 195 ? 17.568 -7.121 -19.699 1.00 94.50 195 PHE A CA 1
ATOM 1605 C C . PHE A 1 195 ? 16.496 -6.384 -20.507 1.00 94.50 195 PHE A C 1
ATOM 1607 O O . PHE A 1 195 ? 15.494 -5.940 -19.948 1.00 94.50 195 PHE A O 1
ATOM 1614 N N . LEU A 1 196 ? 16.729 -6.245 -21.819 1.00 96.00 196 LEU A N 1
ATOM 1615 C CA . LEU A 1 196 ? 15.836 -5.578 -22.780 1.00 96.00 196 LEU A CA 1
ATOM 1616 C C . LEU A 1 196 ? 15.229 -4.268 -22.225 1.00 96.00 196 LEU A C 1
ATOM 1618 O O . LEU A 1 196 ? 14.008 -4.155 -22.109 1.00 96.00 196 LEU A O 1
ATOM 1622 N N . PRO A 1 197 ? 16.059 -3.261 -21.887 1.00 94.38 197 PRO A N 1
ATOM 1623 C CA . PRO A 1 197 ? 15.662 -2.133 -21.042 1.00 94.38 197 PRO A CA 1
ATOM 1624 C C . PRO A 1 197 ? 14.468 -1.352 -21.599 1.00 94.38 197 PRO A C 1
ATOM 1626 O O . PRO A 1 197 ? 13.532 -1.068 -20.864 1.00 94.38 197 PRO A O 1
ATOM 1629 N N . ILE A 1 198 ? 14.443 -1.088 -22.911 1.00 95.75 198 ILE A N 1
ATOM 1630 C CA . ILE A 1 198 ? 13.336 -0.372 -23.568 1.00 95.75 198 ILE A CA 1
ATOM 1631 C C . ILE A 1 198 ? 12.004 -1.110 -23.370 1.00 95.75 198 ILE A C 1
ATOM 1633 O O . ILE A 1 198 ? 11.000 -0.488 -23.025 1.00 95.75 198 ILE A O 1
ATOM 1637 N N . LEU A 1 199 ? 11.995 -2.434 -23.562 1.00 96.56 199 LEU A N 1
ATOM 1638 C CA . LEU A 1 199 ? 10.795 -3.248 -23.373 1.00 96.56 199 LEU A CA 1
ATOM 1639 C C . LEU A 1 199 ? 10.381 -3.263 -21.901 1.00 96.56 199 LEU A C 1
ATOM 1641 O O . LEU A 1 199 ? 9.204 -3.072 -21.604 1.00 96.56 199 LEU A O 1
ATOM 1645 N N . THR A 1 200 ? 11.345 -3.437 -20.995 1.00 97.06 200 THR A N 1
ATOM 1646 C CA . THR A 1 200 ? 11.118 -3.413 -19.547 1.00 97.06 200 THR A CA 1
ATOM 1647 C C . THR A 1 200 ? 10.450 -2.108 -19.125 1.00 97.06 200 THR A C 1
ATOM 1649 O O . THR A 1 200 ? 9.405 -2.156 -18.486 1.00 97.06 200 THR A O 1
ATOM 1652 N N . TYR A 1 201 ? 10.943 -0.946 -19.570 1.00 96.94 201 TYR A N 1
ATOM 1653 C CA . TYR A 1 201 ? 10.317 0.337 -19.236 1.00 96.94 201 TYR A CA 1
ATOM 1654 C C . TYR A 1 201 ? 8.884 0.445 -19.760 1.00 96.94 201 TYR A C 1
ATOM 1656 O O . TYR A 1 201 ? 8.004 0.876 -19.023 1.00 96.94 201 TYR A O 1
ATOM 1664 N N . ILE A 1 202 ? 8.634 0.050 -21.015 1.00 97.50 202 ILE A N 1
ATOM 1665 C CA . ILE A 1 202 ? 7.293 0.108 -21.617 1.00 97.50 202 ILE A CA 1
ATOM 1666 C C . ILE A 1 202 ? 6.318 -0.765 -20.822 1.00 97.50 202 ILE A C 1
ATOM 1668 O O . ILE A 1 202 ? 5.230 -0.308 -20.472 1.00 97.50 202 ILE A O 1
ATOM 1672 N N . VAL A 1 203 ? 6.711 -2.000 -20.501 1.00 97.19 203 VAL A N 1
ATOM 1673 C CA . VAL A 1 203 ? 5.883 -2.928 -19.721 1.00 97.19 203 VAL A CA 1
ATOM 1674 C C . VAL A 1 203 ? 5.625 -2.378 -18.317 1.00 97.19 203 VAL A C 1
ATOM 1676 O O . VAL A 1 203 ? 4.477 -2.363 -17.880 1.00 97.19 203 VAL A O 1
ATOM 1679 N N . THR A 1 204 ? 6.655 -1.865 -17.638 1.00 96.69 204 THR A N 1
ATOM 1680 C CA . THR A 1 204 ? 6.539 -1.222 -16.321 1.00 96.69 204 THR A CA 1
ATOM 1681 C C . THR A 1 204 ? 5.562 -0.048 -16.355 1.00 96.69 204 THR A C 1
ATOM 1683 O O . THR A 1 204 ? 4.643 -0.007 -15.543 1.00 96.69 204 THR A O 1
ATOM 1686 N N . ILE A 1 205 ? 5.689 0.870 -17.318 1.00 97.25 205 ILE A N 1
ATOM 1687 C CA . ILE A 1 205 ? 4.773 2.012 -17.458 1.00 97.25 205 ILE A CA 1
ATOM 1688 C C . ILE A 1 205 ? 3.331 1.522 -17.612 1.00 97.25 205 ILE A C 1
ATOM 1690 O O . ILE A 1 205 ? 2.451 2.015 -16.913 1.00 97.25 205 ILE A O 1
ATOM 1694 N N . ILE A 1 206 ? 3.081 0.547 -18.490 1.00 96.31 206 ILE A N 1
ATOM 1695 C CA . ILE A 1 206 ? 1.728 0.032 -18.742 1.00 96.31 206 ILE A CA 1
ATOM 1696 C C . ILE A 1 206 ? 1.139 -0.594 -17.474 1.00 96.31 206 ILE A C 1
ATOM 1698 O O . ILE A 1 206 ? 0.042 -0.216 -17.067 1.00 96.31 206 ILE A O 1
ATOM 1702 N N . ILE A 1 207 ? 1.862 -1.521 -16.843 1.00 94.81 207 ILE A N 1
ATOM 1703 C CA . ILE A 1 207 ? 1.367 -2.269 -15.682 1.00 94.81 207 ILE A CA 1
ATOM 1704 C C . ILE A 1 207 ? 1.086 -1.328 -14.507 1.00 94.81 207 ILE A C 1
ATOM 1706 O O . ILE A 1 207 ? -0.035 -1.312 -13.998 1.00 94.81 207 ILE A O 1
ATOM 1710 N N . PHE A 1 208 ? 2.054 -0.493 -14.120 1.00 94.50 208 PHE A N 1
ATOM 1711 C CA . PHE A 1 208 ? 1.900 0.383 -12.954 1.00 94.50 208 PHE A CA 1
ATOM 1712 C C . PHE A 1 208 ? 0.920 1.534 -13.190 1.00 94.50 208 PHE A C 1
ATOM 1714 O O . PHE A 1 208 ? 0.254 1.969 -12.252 1.00 94.50 208 PHE A O 1
ATOM 1721 N N . THR A 1 209 ? 0.748 1.995 -14.435 1.00 94.31 209 THR A N 1
ATOM 1722 C CA . THR A 1 209 ? -0.307 2.973 -14.754 1.00 94.31 209 THR A CA 1
ATOM 1723 C C . THR A 1 209 ? -1.693 2.349 -14.605 1.00 94.31 209 THR A C 1
ATOM 1725 O O . THR A 1 209 ? -2.574 2.970 -14.015 1.00 94.31 209 THR A O 1
ATOM 1728 N N . ILE A 1 210 ? -1.901 1.122 -15.097 1.00 93.12 210 ILE A N 1
ATOM 1729 C CA . ILE A 1 210 ? -3.184 0.419 -14.941 1.00 93.12 210 ILE A CA 1
ATOM 1730 C C . ILE A 1 210 ? -3.484 0.175 -13.455 1.00 93.12 210 ILE A C 1
ATOM 1732 O O . ILE A 1 210 ? -4.595 0.479 -13.014 1.00 93.12 210 ILE A O 1
ATOM 1736 N N . GLY A 1 211 ? -2.491 -0.285 -12.686 1.00 90.00 211 GLY A N 1
ATOM 1737 C CA . GLY A 1 211 ? -2.604 -0.467 -11.235 1.00 90.00 211 GLY A CA 1
ATOM 1738 C C . GLY A 1 211 ? -2.964 0.834 -10.512 1.00 90.00 211 GLY A C 1
ATOM 1739 O O . GLY A 1 211 ? -3.959 0.886 -9.788 1.00 90.00 211 GLY A O 1
ATOM 1740 N N . SER A 1 212 ? -2.247 1.925 -10.809 1.00 90.81 212 SER A N 1
ATOM 1741 C CA . SER A 1 212 ? -2.512 3.257 -10.244 1.00 90.81 212 SER A CA 1
ATOM 1742 C C . SER A 1 212 ? -3.939 3.735 -10.521 1.00 90.81 212 SER A C 1
ATOM 1744 O O . SER A 1 212 ? -4.612 4.230 -9.619 1.00 90.81 212 SER A O 1
ATOM 1746 N N . VAL A 1 213 ? -4.433 3.573 -11.756 1.00 91.62 213 VAL A N 1
ATOM 1747 C CA . VAL A 1 213 ? -5.813 3.948 -12.111 1.00 91.62 213 VAL A CA 1
ATOM 1748 C C . VAL A 1 213 ? -6.824 3.109 -11.324 1.00 91.62 213 VAL A C 1
ATOM 1750 O O . VAL A 1 213 ? -7.801 3.667 -10.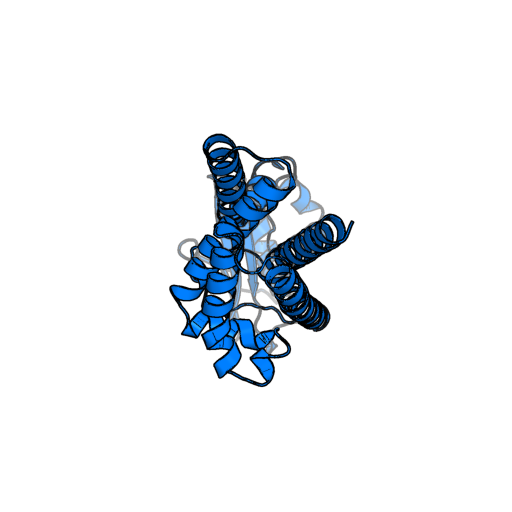826 1.00 91.62 213 VAL A O 1
ATOM 1753 N N . GLY A 1 214 ? -6.580 1.805 -11.155 1.00 88.00 214 GLY A N 1
ATOM 1754 C CA . GLY A 1 214 ? -7.423 0.929 -10.336 1.00 88.00 214 GLY A CA 1
ATOM 1755 C C . GLY A 1 214 ? -7.493 1.367 -8.870 1.00 88.00 214 GLY A C 1
ATOM 1756 O O . GLY A 1 214 ? -8.581 1.486 -8.304 1.00 88.00 214 GLY A O 1
ATOM 1757 N N . VAL A 1 215 ? -6.347 1.707 -8.272 1.00 86.31 215 VAL A N 1
ATOM 1758 C CA . VAL A 1 215 ? -6.276 2.217 -6.892 1.00 86.31 215 VAL A CA 1
ATOM 1759 C C . VAL A 1 215 ? -6.999 3.562 -6.752 1.00 86.31 215 VAL A C 1
ATOM 1761 O O . VAL A 1 215 ? -7.756 3.747 -5.800 1.00 86.31 215 VAL A O 1
ATOM 1764 N N . ILE A 1 216 ? -6.824 4.490 -7.702 1.00 87.81 216 ILE A N 1
ATOM 1765 C CA . ILE A 1 216 ? -7.527 5.787 -7.703 1.00 87.81 216 ILE A CA 1
ATOM 1766 C C . ILE A 1 216 ? -9.045 5.584 -7.762 1.00 87.81 216 ILE A C 1
ATOM 1768 O O . ILE A 1 216 ? -9.770 6.221 -7.000 1.00 87.81 216 ILE A O 1
ATOM 1772 N N . GLN A 1 217 ? -9.528 4.693 -8.632 1.00 85.38 217 GLN A N 1
ATOM 1773 C CA . GLN A 1 217 ? -10.956 4.377 -8.736 1.00 85.38 217 GLN A CA 1
ATOM 1774 C C . GLN A 1 217 ? -11.495 3.792 -7.425 1.00 85.38 217 GLN A C 1
ATOM 1776 O O . GLN A 1 217 ? -12.499 4.274 -6.907 1.00 85.38 217 GLN A O 1
ATOM 1781 N N . ALA A 1 218 ? -10.792 2.824 -6.833 1.00 79.62 218 ALA A N 1
ATOM 1782 C CA . ALA A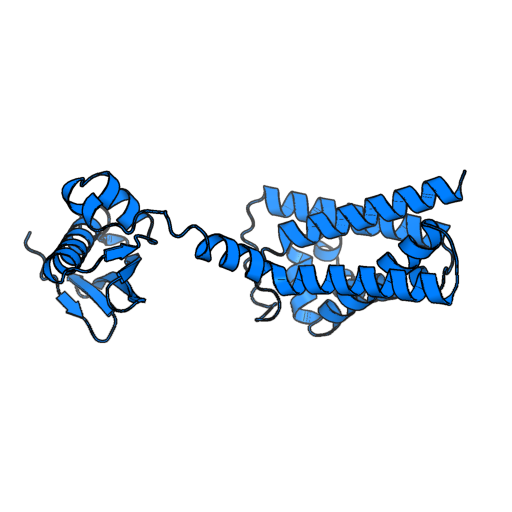 1 218 ? -11.197 2.220 -5.564 1.00 79.62 218 ALA A CA 1
ATOM 1783 C C . ALA A 1 218 ? -11.241 3.238 -4.407 1.00 79.62 218 ALA A C 1
ATOM 1785 O O . ALA A 1 218 ? -12.146 3.195 -3.572 1.00 79.62 218 ALA A O 1
ATOM 1786 N N . LEU A 1 219 ? -10.299 4.188 -4.378 1.00 78.38 219 LEU A N 1
ATOM 1787 C CA . LEU A 1 219 ? -10.292 5.294 -3.416 1.00 78.38 219 LEU A CA 1
ATOM 1788 C C . LEU A 1 219 ? -11.490 6.237 -3.600 1.00 78.38 219 LEU A C 1
ATOM 1790 O O . LEU A 1 219 ? -12.082 6.672 -2.613 1.00 78.38 219 LEU A O 1
ATOM 1794 N N . GLN A 1 220 ? -11.860 6.549 -4.845 1.00 81.50 220 GLN A N 1
ATOM 1795 C CA . GLN A 1 220 ? -13.023 7.389 -5.157 1.00 81.50 220 GLN A CA 1
ATOM 1796 C C . GLN A 1 220 ? -14.350 6.719 -4.782 1.00 81.50 220 GLN A C 1
ATOM 1798 O O . GLN A 1 220 ? -15.288 7.402 -4.376 1.00 81.50 220 GLN A O 1
ATOM 1803 N N . GLU A 1 221 ? -14.420 5.392 -4.874 1.00 77.88 221 GLU A N 1
ATOM 1804 C CA . GLU A 1 221 ? -15.591 4.595 -4.494 1.00 77.88 221 GLU A CA 1
ATOM 1805 C C . GLU A 1 221 ? -15.781 4.479 -2.970 1.00 77.88 221 GLU A C 1
ATOM 1807 O O . GLU A 1 221 ? -16.787 3.937 -2.513 1.00 77.88 221 GLU A O 1
ATOM 1812 N N . GLY A 1 222 ? -14.852 5.007 -2.162 1.00 63.47 222 GLY A N 1
ATOM 1813 C CA . GLY A 1 222 ? -14.954 4.979 -0.702 1.00 63.47 222 GLY A CA 1
ATOM 1814 C C . GLY A 1 222 ? -14.886 3.565 -0.123 1.00 63.47 222 GLY A C 1
ATOM 1815 O O . GLY A 1 222 ? -15.365 3.336 0.990 1.00 63.47 222 GLY A O 1
ATOM 1816 N N . LEU A 1 223 ? -14.308 2.618 -0.872 1.00 57.69 223 LEU A N 1
ATOM 1817 C CA . LEU A 1 223 ? -14.019 1.275 -0.386 1.00 57.69 223 LEU A CA 1
ATOM 1818 C C . LEU A 1 223 ? -13.075 1.404 0.816 1.00 57.69 223 LEU A C 1
ATOM 1820 O O . LEU A 1 223 ? -11.894 1.717 0.672 1.00 57.69 223 LEU A O 1
ATOM 1824 N N . ASP A 1 224 ? -13.611 1.184 2.019 1.00 49.12 224 ASP A N 1
ATOM 1825 C CA . ASP A 1 224 ? -12.827 0.988 3.238 1.00 49.12 224 ASP A CA 1
ATOM 1826 C C . ASP A 1 224 ? -12.076 -0.332 3.021 1.00 49.12 224 ASP A C 1
ATOM 1828 O O . ASP A 1 224 ? -12.611 -1.410 3.287 1.00 49.12 224 ASP A O 1
ATOM 1832 N N . ILE A 1 225 ? -10.879 -0.268 2.420 1.00 50.62 225 ILE A N 1
ATOM 1833 C CA . ILE A 1 225 ? -10.002 -1.426 2.197 1.00 50.62 225 ILE A CA 1
ATOM 1834 C C . ILE A 1 225 ? -9.459 -1.864 3.562 1.00 50.62 225 ILE A C 1
ATOM 1836 O O . ILE A 1 225 ? -8.275 -1.763 3.871 1.00 50.62 225 ILE A O 1
ATOM 1840 N N . LYS A 1 226 ? -10.346 -2.351 4.424 1.00 41.28 226 LYS A N 1
ATOM 1841 C CA . LYS A 1 226 ? -9.996 -3.176 5.569 1.00 41.28 226 LYS A CA 1
ATOM 1842 C C . LYS A 1 226 ? -9.847 -4.587 5.041 1.00 41.28 226 LYS A C 1
ATOM 1844 O O . LYS A 1 226 ? -10.758 -5.404 5.133 1.00 41.28 226 LYS A O 1
ATOM 1849 N N . CYS A 1 227 ? -8.701 -4.836 4.417 1.00 45.22 227 CYS A N 1
ATOM 1850 C CA . CYS A 1 227 ? -8.342 -6.173 3.979 1.00 45.22 227 CYS A CA 1
ATOM 1851 C C . CYS A 1 227 ? -8.002 -7.045 5.206 1.00 45.22 227 CYS A C 1
ATOM 1853 O O . CYS A 1 227 ? -7.167 -6.636 6.016 1.00 45.22 227 CYS A O 1
ATOM 1855 N N . PRO A 1 228 ? -8.594 -8.244 5.347 1.00 43.16 228 PRO A N 1
ATOM 1856 C CA . PRO A 1 228 ? -8.377 -9.138 6.490 1.00 43.16 228 PRO A CA 1
ATOM 1857 C C . PRO A 1 228 ? -6.998 -9.821 6.557 1.00 43.16 228 PRO A C 1
ATOM 1859 O O . PRO A 1 228 ? -6.788 -10.625 7.464 1.00 43.16 228 PRO A O 1
ATOM 1862 N N . CYS A 1 229 ? -6.074 -9.560 5.622 1.00 44.72 229 CYS A N 1
ATOM 1863 C CA . CYS A 1 229 ? -5.043 -10.555 5.305 1.00 44.72 229 CYS A CA 1
ATOM 1864 C C . CYS A 1 229 ? -3.573 -10.087 5.362 1.00 44.72 229 CYS A C 1
ATOM 1866 O O . CYS A 1 229 ? -2.687 -10.925 5.494 1.00 44.72 229 CYS A O 1
ATOM 1868 N N . MET A 1 230 ? -3.263 -8.781 5.365 1.00 43.03 230 MET A N 1
ATOM 1869 C CA . MET A 1 230 ? -1.900 -8.304 5.686 1.00 43.03 230 MET A CA 1
ATOM 1870 C C . MET A 1 230 ? -1.746 -8.148 7.204 1.00 43.03 230 MET A C 1
ATOM 1872 O O . MET A 1 230 ? -1.646 -7.057 7.763 1.00 43.03 230 MET A O 1
ATOM 1876 N N . GLY A 1 231 ? -1.791 -9.283 7.897 1.00 39.91 231 GLY A N 1
ATOM 1877 C CA . GLY A 1 231 ? -1.591 -9.352 9.334 1.00 39.91 231 GLY A CA 1
ATOM 1878 C C . GLY A 1 231 ? -0.224 -8.797 9.745 1.00 39.91 231 GLY A C 1
ATOM 1879 O O . GLY A 1 231 ? 0.827 -9.322 9.388 1.00 39.91 231 GLY A O 1
ATOM 1880 N N . THR A 1 232 ? -0.250 -7.768 10.588 1.00 45.91 232 THR A N 1
ATOM 1881 C CA . THR A 1 232 ? 0.795 -7.363 11.552 1.00 45.91 232 THR A CA 1
ATOM 1882 C C . THR A 1 232 ? 2.143 -6.822 11.061 1.00 45.91 232 THR A C 1
ATOM 1884 O O . THR A 1 232 ? 2.845 -6.243 11.887 1.00 45.91 232 THR A O 1
ATOM 1887 N N . VAL A 1 233 ? 2.521 -6.923 9.782 1.00 49.47 233 VAL A N 1
ATOM 1888 C CA . VAL A 1 233 ? 3.840 -6.412 9.329 1.00 49.47 233 VAL A CA 1
ATOM 1889 C C . VAL A 1 233 ? 3.775 -4.972 8.794 1.00 49.47 233 VAL A C 1
ATOM 1891 O O . VAL A 1 233 ? 4.717 -4.210 8.995 1.00 49.47 233 VAL A O 1
ATOM 1894 N N . LEU A 1 234 ? 2.660 -4.568 8.172 1.00 49.03 234 LEU A N 1
ATOM 1895 C CA . LEU A 1 234 ? 2.460 -3.250 7.549 1.00 49.03 234 LEU A CA 1
ATOM 1896 C C . LEU A 1 234 ? 1.000 -2.792 7.736 1.00 49.03 234 LEU A C 1
ATOM 1898 O O . LEU A 1 234 ? 0.195 -2.839 6.813 1.00 49.03 234 LEU A O 1
ATOM 1902 N N . ASP A 1 235 ? 0.641 -2.344 8.942 1.00 49.50 235 ASP A N 1
ATOM 1903 C CA . ASP A 1 235 ? -0.687 -1.781 9.256 1.00 49.50 235 ASP A CA 1
ATOM 1904 C C . ASP A 1 235 ? -0.810 -0.332 8.735 1.00 49.50 235 ASP A C 1
ATOM 1906 O O . ASP A 1 235 ? -1.102 0.593 9.485 1.00 49.50 235 ASP A O 1
ATOM 1910 N N . VAL A 1 236 ? -0.484 -0.101 7.458 1.00 57.69 236 VAL A N 1
ATOM 1911 C CA . VAL A 1 236 ? -0.574 1.192 6.750 1.00 57.69 236 VAL A CA 1
ATOM 1912 C C . VAL A 1 236 ? -1.790 1.218 5.832 1.00 57.69 236 VAL A C 1
ATOM 1914 O O . VAL A 1 236 ? -2.185 0.165 5.338 1.00 57.69 236 VAL A O 1
ATOM 1917 N N . PRO A 1 237 ? -2.399 2.396 5.569 1.00 55.97 237 PRO A N 1
ATOM 1918 C CA . PRO A 1 237 ? -3.400 2.512 4.515 1.00 55.97 237 PRO A CA 1
ATOM 1919 C C . PRO A 1 237 ? -2.725 2.165 3.183 1.00 55.97 237 PRO A C 1
ATOM 1921 O O . PRO A 1 237 ? -2.038 2.991 2.585 1.00 55.97 237 PRO A O 1
ATOM 1924 N N . LEU A 1 238 ? -2.878 0.906 2.765 1.00 61.06 238 LEU A N 1
ATOM 1925 C CA . LEU A 1 238 ? -2.168 0.332 1.624 1.00 61.06 238 LEU A CA 1
ATOM 1926 C C . LEU A 1 238 ? -2.433 1.154 0.353 1.00 61.06 238 LEU A C 1
ATOM 1928 O O . LEU A 1 238 ? -1.537 1.371 -0.448 1.00 61.06 238 LEU A O 1
ATOM 1932 N N . SER A 1 239 ? -3.637 1.713 0.228 1.00 65.88 239 SER A N 1
ATOM 1933 C CA . SER A 1 239 ? -4.084 2.468 -0.940 1.00 65.88 239 SER A CA 1
ATOM 1934 C C . SER A 1 239 ? -3.280 3.741 -1.233 1.00 65.88 239 SER A C 1
ATOM 1936 O O . SER A 1 239 ? -2.982 4.002 -2.393 1.00 65.88 239 SER A O 1
ATOM 1938 N N . THR A 1 240 ? -2.888 4.538 -0.234 1.00 69.31 240 THR A N 1
ATOM 1939 C CA . THR A 1 240 ? -2.125 5.781 -0.484 1.00 69.31 240 THR A CA 1
ATOM 1940 C C . THR A 1 240 ? -0.643 5.510 -0.723 1.00 69.31 240 THR A C 1
ATOM 1942 O O . THR A 1 240 ? 0.004 6.197 -1.516 1.00 69.31 240 THR A O 1
ATOM 1945 N N . VAL A 1 241 ? -0.116 4.486 -0.056 1.00 75.88 241 VAL A N 1
ATOM 1946 C CA . VAL A 1 241 ? 1.269 4.036 -0.194 1.00 75.88 241 VAL A CA 1
ATOM 1947 C C . VAL A 1 241 ? 1.493 3.410 -1.563 1.00 75.88 241 VAL A C 1
ATOM 1949 O O . VAL A 1 241 ? 2.342 3.893 -2.307 1.00 75.88 241 VAL A O 1
ATOM 1952 N N . THR A 1 242 ? 0.690 2.407 -1.921 1.00 76.38 242 THR A N 1
ATOM 1953 C CA . THR A 1 242 ? 0.777 1.719 -3.214 1.00 76.38 242 THR A CA 1
ATOM 1954 C C . THR A 1 242 ? 0.569 2.692 -4.368 1.00 76.38 242 THR A C 1
ATOM 1956 O O . THR A 1 242 ? 1.312 2.645 -5.338 1.00 76.38 242 THR A O 1
ATOM 1959 N N . LEU A 1 243 ? -0.346 3.660 -4.236 1.00 83.75 243 LEU A N 1
ATOM 1960 C CA . LEU A 1 243 ? -0.522 4.695 -5.257 1.00 83.75 243 LEU A CA 1
ATOM 1961 C C . LEU A 1 243 ? 0.738 5.549 -5.455 1.00 83.75 243 LEU A C 1
ATOM 1963 O O . LEU A 1 243 ? 1.133 5.825 -6.585 1.00 83.75 243 LEU A O 1
ATOM 1967 N N . THR A 1 244 ? 1.364 5.988 -4.360 1.00 83.69 244 THR A N 1
ATOM 1968 C CA . THR A 1 244 ? 2.587 6.804 -4.430 1.00 83.69 244 THR A CA 1
ATOM 1969 C C . THR A 1 244 ? 3.729 6.006 -5.058 1.00 83.69 244 THR A C 1
ATOM 1971 O O . THR A 1 244 ? 4.484 6.527 -5.878 1.00 83.69 244 THR A O 1
ATOM 1974 N N . GLU A 1 245 ? 3.826 4.732 -4.695 1.00 86.00 245 GLU A N 1
ATOM 1975 C CA . GLU A 1 245 ? 4.815 3.792 -5.196 1.00 86.00 245 GLU A CA 1
ATOM 1976 C C . GLU A 1 245 ? 4.668 3.539 -6.703 1.00 86.00 245 GLU A C 1
ATOM 1978 O O . GLU A 1 245 ? 5.598 3.829 -7.461 1.00 86.00 245 GLU A O 1
ATOM 1983 N N . ASP A 1 246 ? 3.491 3.094 -7.147 1.00 89.88 246 ASP A N 1
ATOM 1984 C CA . ASP A 1 246 ? 3.202 2.758 -8.543 1.00 89.88 246 ASP A CA 1
ATOM 1985 C C . ASP A 1 246 ? 3.409 3.971 -9.460 1.00 89.88 246 ASP A C 1
ATOM 1987 O O . ASP A 1 246 ? 4.052 3.864 -10.509 1.00 89.88 246 ASP A O 1
ATOM 1991 N N . ILE A 1 247 ? 2.951 5.156 -9.034 1.00 92.88 247 ILE A N 1
ATOM 1992 C CA . ILE A 1 247 ? 3.179 6.409 -9.764 1.00 92.88 247 ILE A CA 1
ATOM 1993 C C . ILE A 1 247 ? 4.674 6.719 -9.843 1.00 92.88 247 ILE A C 1
ATOM 1995 O O . ILE A 1 247 ? 5.172 7.051 -10.920 1.00 92.88 247 ILE A O 1
ATOM 1999 N N . SER A 1 248 ? 5.408 6.616 -8.730 1.00 91.88 248 SER A N 1
ATOM 2000 C CA . SER A 1 248 ? 6.843 6.912 -8.721 1.00 91.88 248 SER A CA 1
ATOM 2001 C C . SER A 1 248 ? 7.625 5.993 -9.666 1.00 91.88 248 SER A C 1
ATOM 2003 O O . SER A 1 248 ? 8.485 6.469 -10.412 1.00 91.88 248 SER A O 1
ATOM 2005 N N . MET A 1 249 ? 7.273 4.704 -9.715 1.00 93.12 249 MET A N 1
ATOM 2006 C CA . MET A 1 249 ? 7.896 3.719 -10.599 1.00 93.12 249 MET A CA 1
ATOM 2007 C C . MET A 1 249 ? 7.538 3.958 -12.064 1.00 93.12 249 MET A C 1
ATOM 2009 O O . MET A 1 249 ? 8.423 3.909 -12.920 1.00 93.12 249 MET A O 1
ATOM 2013 N N . ALA A 1 250 ? 6.277 4.279 -12.363 1.00 95.88 250 ALA A N 1
ATOM 2014 C CA . ALA A 1 250 ? 5.844 4.623 -13.715 1.00 95.88 250 ALA A CA 1
ATOM 2015 C C . ALA A 1 250 ? 6.550 5.888 -14.233 1.00 95.88 250 ALA A C 1
ATOM 2017 O O . ALA A 1 250 ? 7.045 5.904 -15.361 1.00 95.88 250 ALA A O 1
ATOM 2018 N N . VAL A 1 251 ? 6.668 6.927 -13.397 1.00 96.56 251 VAL A N 1
ATOM 2019 C CA . VAL A 1 251 ? 7.389 8.166 -13.731 1.00 96.56 251 VAL A CA 1
ATOM 2020 C C . VAL A 1 251 ? 8.875 7.892 -13.950 1.00 96.56 251 VAL A C 1
ATOM 2022 O O . VAL A 1 251 ? 9.445 8.363 -14.934 1.00 96.56 251 VAL A O 1
ATOM 2025 N N . MET A 1 252 ? 9.513 7.108 -13.079 1.00 95.19 252 MET A N 1
ATOM 2026 C CA . MET A 1 252 ? 10.931 6.776 -13.225 1.00 95.19 252 MET A CA 1
ATOM 2027 C C . MET A 1 252 ? 11.197 5.951 -14.491 1.00 95.19 252 MET A C 1
ATOM 2029 O O . MET A 1 252 ? 12.123 6.268 -15.238 1.00 95.19 252 MET A O 1
ATOM 2033 N N . ALA A 1 253 ? 10.356 4.956 -14.787 1.00 96.62 253 ALA A N 1
ATOM 2034 C CA . ALA A 1 253 ? 10.433 4.182 -16.024 1.00 96.62 253 ALA A CA 1
ATOM 2035 C C . ALA A 1 253 ? 10.229 5.059 -17.268 1.00 96.62 253 ALA A C 1
ATOM 2037 O O . ALA A 1 253 ? 10.947 4.904 -18.255 1.00 96.62 253 ALA A O 1
ATOM 2038 N N . PHE A 1 254 ? 9.302 6.019 -17.218 1.00 97.12 254 PHE A N 1
ATOM 2039 C CA . PHE A 1 254 ? 9.098 6.987 -18.295 1.00 97.12 254 PHE A CA 1
ATOM 2040 C C . PHE A 1 254 ? 10.335 7.863 -18.522 1.00 97.12 254 PHE A C 1
ATOM 2042 O O . PHE A 1 254 ? 10.776 8.019 -19.660 1.00 97.12 254 PHE A O 1
ATOM 2049 N N . ILE A 1 255 ? 10.948 8.378 -17.452 1.00 96.50 255 ILE A N 1
ATOM 2050 C CA . ILE A 1 255 ? 12.200 9.144 -17.537 1.00 96.50 255 ILE A CA 1
ATOM 2051 C C . ILE A 1 255 ? 13.308 8.286 -18.163 1.00 96.50 255 ILE A C 1
ATOM 2053 O O . ILE A 1 255 ? 13.987 8.741 -19.082 1.00 96.50 255 ILE A O 1
ATOM 2057 N N . LEU A 1 256 ? 13.472 7.036 -17.720 1.00 95.75 256 LEU A N 1
ATOM 2058 C CA . LEU A 1 256 ? 14.459 6.110 -18.282 1.00 95.75 256 LEU A CA 1
ATOM 2059 C C . LEU A 1 256 ? 14.213 5.824 -19.767 1.00 95.75 256 LEU A C 1
ATOM 2061 O O . LEU A 1 256 ? 15.172 5.784 -20.540 1.00 95.75 256 LEU A O 1
ATOM 2065 N N . LEU A 1 257 ? 12.953 5.679 -20.180 1.00 96.12 257 LEU A N 1
ATOM 2066 C CA . LEU A 1 257 ? 12.578 5.492 -21.579 1.00 96.12 257 LEU A CA 1
ATOM 2067 C C . LEU A 1 257 ? 12.956 6.712 -22.424 1.00 96.12 257 LEU A C 1
ATOM 2069 O O . LEU A 1 257 ? 13.606 6.553 -23.454 1.00 96.12 257 LEU A O 1
ATOM 2073 N N . VAL A 1 258 ? 12.626 7.921 -21.964 1.00 95.38 258 VAL A N 1
ATOM 2074 C CA . VAL A 1 258 ? 12.958 9.170 -22.667 1.00 95.38 258 VAL A CA 1
ATOM 2075 C C . VAL A 1 258 ? 14.472 9.341 -22.801 1.00 95.38 258 VAL A C 1
ATOM 2077 O O . VAL A 1 258 ? 14.958 9.563 -23.905 1.00 95.38 258 VAL A O 1
ATOM 2080 N N . ILE A 1 259 ? 15.239 9.156 -21.719 1.00 92.44 259 ILE A N 1
ATOM 2081 C CA . ILE A 1 259 ? 16.711 9.268 -21.757 1.00 92.44 259 ILE A CA 1
ATOM 2082 C C . ILE A 1 259 ? 17.345 8.156 -22.616 1.00 92.44 259 ILE A C 1
ATOM 2084 O O . ILE A 1 259 ? 18.485 8.279 -23.045 1.00 92.44 259 ILE A O 1
ATOM 2088 N N . SER A 1 260 ? 16.651 7.042 -22.854 1.00 88.50 260 SER A N 1
ATOM 2089 C CA . SER A 1 260 ? 17.172 5.959 -23.700 1.00 88.50 260 SER A CA 1
ATOM 2090 C C . SER A 1 260 ? 16.924 6.179 -25.194 1.00 88.50 260 SER A C 1
ATOM 2092 O O . SER A 1 260 ? 17.553 5.505 -26.005 1.00 88.50 260 SER A O 1
ATOM 2094 N N . ILE A 1 261 ? 16.000 7.076 -25.552 1.00 87.00 261 ILE A N 1
ATOM 2095 C CA . ILE A 1 261 ? 15.648 7.404 -26.943 1.00 87.00 261 ILE A CA 1
ATOM 2096 C C . ILE A 1 261 ? 16.389 8.665 -27.428 1.00 87.00 261 ILE A C 1
ATOM 2098 O O . ILE A 1 261 ? 16.594 8.815 -28.632 1.00 87.00 261 ILE A O 1
ATOM 2102 N N . ILE A 1 262 ? 16.778 9.551 -26.504 1.00 81.25 262 ILE A N 1
ATOM 2103 C CA . ILE A 1 262 ? 17.588 10.759 -26.751 1.00 81.25 262 ILE A CA 1
ATOM 2104 C C . ILE A 1 262 ? 19.078 10.410 -26.710 1.00 81.25 262 ILE A C 1
ATOM 2106 O O . ILE A 1 262 ? 19.805 10.877 -27.614 1.00 81.25 262 ILE A O 1
#

InterPro domains:
  IPR009908 Methylamine utilisation protein, MauE [PF07291] (136-258)
  IPR016181 Acyl-CoA N-acyltransferase [SSF55729] (4-91)
  IPR031165 Yjdj-type Gcn5-related N-acetyltransferase [PF14542] (13-90)
  IPR031165 Yjdj-type Gcn5-related N-acetyltransferase [PS51729] (6-92)
  IPR045057 Gcn5-related N-acetyltransferase [PTHR31435] (4-96)